Protein AF-A0A1H2G291-F1 (afdb_monomer_lite)

Sequence (238 aa):
MSAPTPIPPTSLSPLVYIGGMAALNLPSPTGTGDWHMEQTFFIPRPSGRRSRSFISGAGYPTDTTSILGDEGIYDCTATLDDLGILSESSTAYAASHARATADLVLDAVLRGLSPCFVTLDDWMPRDSDKQQVFDLLARAMPYLTADQQENVRWWERKNAMSEPTFAELKALKKENQQRHIEEIEAMSPAERDAAMERMKASLLETPIGPRKPYKKVNIENPENADWDQKPDGFEPGH

pLDDT: mean 79.45, std 20.26, range [30.11, 98.19]

Radius of gyration: 23.18 Å; chains: 1; bounding box: 53×55×62 Å

Structure (mmCIF, N/CA/C/O backbone):
data_AF-A0A1H2G291-F1
#
_entry.id   AF-A0A1H2G291-F1
#
loop_
_atom_site.group_PDB
_atom_site.id
_atom_site.type_symbol
_atom_site.label_atom_id
_atom_site.label_alt_id
_atom_site.label_comp_id
_atom_site.label_asym_id
_atom_site.label_entity_id
_atom_site.label_seq_id
_atom_site.pdbx_PDB_ins_code
_atom_site.Cartn_x
_atom_site.Cartn_y
_atom_site.Cartn_z
_atom_site.occupancy
_atom_site.B_iso_or_equiv
_atom_site.auth_seq_id
_atom_site.auth_comp_id
_atom_site.auth_asym_id
_atom_site.auth_atom_id
_atom_site.pdbx_PDB_model_num
ATOM 1 N N . MET A 1 1 ? 25.339 12.177 -16.720 1.00 52.25 1 MET A N 1
ATOM 2 C CA . MET A 1 1 ? 24.042 11.782 -16.133 1.00 52.25 1 MET A CA 1
ATOM 3 C C . MET A 1 1 ? 24.251 10.427 -15.479 1.00 52.25 1 MET A C 1
ATOM 5 O O . MET A 1 1 ? 24.811 9.562 -16.140 1.00 52.25 1 MET A O 1
ATOM 9 N N . SER A 1 2 ? 23.936 10.270 -14.191 1.00 60.25 2 SER A N 1
ATOM 10 C CA . SER A 1 2 ? 24.015 8.958 -13.529 1.00 60.25 2 SER A CA 1
ATOM 11 C C . SER A 1 2 ? 22.921 8.047 -14.077 1.00 60.25 2 SER A C 1
ATOM 13 O O . SER A 1 2 ? 21.811 8.517 -14.314 1.00 60.25 2 SER A O 1
ATOM 15 N N . ALA A 1 3 ? 23.239 6.773 -14.298 1.00 69.50 3 ALA A N 1
ATOM 16 C CA . ALA A 1 3 ? 22.269 5.797 -14.781 1.00 69.50 3 ALA A CA 1
ATOM 17 C C . ALA A 1 3 ? 21.136 5.577 -13.751 1.00 69.50 3 ALA A C 1
ATOM 19 O O . ALA A 1 3 ? 21.393 5.688 -12.544 1.00 69.50 3 ALA A O 1
ATOM 20 N N . PRO A 1 4 ? 19.907 5.251 -14.198 1.00 77.62 4 PRO A N 1
ATOM 21 C CA . PRO A 1 4 ? 18.824 4.836 -13.311 1.00 77.62 4 PRO A CA 1
ATOM 22 C C . PRO A 1 4 ? 19.258 3.661 -12.431 1.00 77.62 4 PRO A C 1
ATOM 24 O O . PRO A 1 4 ? 19.982 2.770 -12.876 1.00 77.62 4 PRO A O 1
ATOM 27 N N . THR A 1 5 ? 18.832 3.653 -11.169 1.00 85.56 5 THR A N 1
ATOM 28 C CA . THR A 1 5 ? 19.143 2.544 -10.256 1.00 85.56 5 THR A CA 1
ATOM 29 C C . THR A 1 5 ? 18.184 1.378 -10.525 1.00 85.56 5 THR A C 1
ATOM 31 O O . THR A 1 5 ? 16.974 1.603 -10.449 1.00 85.56 5 THR A O 1
ATOM 34 N N . PRO A 1 6 ? 18.669 0.145 -10.769 1.00 90.75 6 PRO A N 1
ATOM 35 C CA . PRO A 1 6 ? 17.812 -1.026 -10.977 1.00 90.75 6 PRO A CA 1
ATOM 36 C C . PRO A 1 6 ? 16.930 -1.344 -9.768 1.00 90.75 6 PRO A C 1
ATOM 38 O O . PRO A 1 6 ? 17.343 -1.138 -8.620 1.00 90.75 6 PRO A O 1
ATOM 41 N N . ILE A 1 7 ? 15.699 -1.792 -10.007 1.00 92.44 7 ILE A N 1
ATOM 42 C CA . ILE A 1 7 ? 14.763 -2.231 -8.968 1.00 92.44 7 ILE A CA 1
ATOM 43 C C . ILE A 1 7 ? 15.311 -3.512 -8.313 1.00 92.44 7 ILE A C 1
ATOM 45 O O . ILE A 1 7 ? 15.691 -4.430 -9.039 1.00 92.44 7 ILE A O 1
ATOM 49 N N . PRO A 1 8 ? 15.354 -3.597 -6.967 1.00 92.38 8 PRO A N 1
ATOM 50 C CA . PRO A 1 8 ? 15.795 -4.804 -6.276 1.00 92.38 8 PRO A CA 1
ATOM 51 C C . PRO A 1 8 ? 14.879 -6.000 -6.581 1.00 92.38 8 PRO A C 1
ATOM 53 O O . PRO A 1 8 ? 13.710 -5.790 -6.909 1.00 92.38 8 PRO A O 1
ATOM 56 N N . PRO A 1 9 ? 15.350 -7.245 -6.407 1.00 93.44 9 PRO A N 1
ATOM 57 C CA . PRO A 1 9 ? 14.552 -8.430 -6.689 1.00 93.44 9 PRO A CA 1
ATOM 58 C C . PRO A 1 9 ? 13.236 -8.457 -5.905 1.00 93.44 9 PRO A C 1
ATOM 60 O O . PRO A 1 9 ? 13.181 -8.088 -4.730 1.00 93.44 9 PRO A O 1
ATOM 63 N N . THR A 1 10 ? 12.190 -8.953 -6.558 1.00 95.50 10 THR A N 1
ATOM 64 C CA . THR A 1 10 ? 10.858 -9.178 -5.976 1.00 95.50 10 THR A CA 1
ATOM 65 C C . THR A 1 10 ? 10.448 -10.636 -6.198 1.00 95.50 10 THR A C 1
ATOM 67 O O . THR A 1 10 ? 11.038 -11.334 -7.025 1.00 95.50 10 THR A O 1
ATOM 70 N N . SER A 1 11 ? 9.485 -11.138 -5.427 1.00 93.31 11 SER A N 1
ATOM 71 C CA . SER A 1 11 ? 9.037 -12.533 -5.468 1.00 93.31 11 SER A CA 1
ATOM 72 C C . SER A 1 11 ? 7.642 -12.686 -4.852 1.00 93.31 11 SER A C 1
ATOM 74 O O . SER A 1 11 ? 7.251 -11.899 -3.993 1.00 93.31 11 SER A O 1
ATOM 76 N N . LEU A 1 12 ? 6.903 -13.736 -5.231 1.00 93.06 12 LEU A N 1
ATOM 77 C CA . LEU A 1 12 ? 5.726 -14.191 -4.472 1.00 93.06 12 LEU A CA 1
ATOM 78 C C . LEU A 1 12 ? 6.093 -15.149 -3.327 1.00 93.06 12 LEU A C 1
ATOM 80 O O . LEU A 1 12 ? 5.263 -15.467 -2.479 1.00 93.06 12 LEU A O 1
ATOM 84 N N . SER A 1 13 ? 7.340 -15.620 -3.283 1.00 89.25 13 SER A N 1
ATOM 85 C CA . SER A 1 13 ? 7.851 -16.465 -2.207 1.00 89.25 13 SER A CA 1
ATOM 86 C C . SER A 1 13 ? 9.309 -16.103 -1.883 1.00 89.25 13 SER A C 1
ATOM 88 O O . SER A 1 13 ? 10.207 -16.431 -2.666 1.00 89.25 13 SER A O 1
ATOM 90 N N . PRO A 1 14 ? 9.570 -15.401 -0.763 1.00 86.81 14 PRO A N 1
ATOM 91 C CA . PRO A 1 14 ? 8.585 -14.726 0.094 1.00 86.81 14 PRO A CA 1
ATOM 92 C C . PRO A 1 14 ? 7.912 -13.543 -0.636 1.00 86.81 14 PRO A C 1
ATOM 94 O O . PRO A 1 14 ? 8.451 -13.070 -1.631 1.00 86.81 14 PRO A O 1
ATOM 97 N N . LEU A 1 15 ? 6.748 -13.080 -0.155 1.00 94.94 15 LEU A N 1
ATOM 98 C CA . LEU A 1 15 ? 5.977 -11.969 -0.742 1.00 94.94 15 LEU A CA 1
ATOM 99 C C . LEU A 1 15 ? 6.744 -10.642 -0.650 1.00 94.94 15 LEU A C 1
ATOM 101 O O . LEU A 1 15 ? 6.590 -9.910 0.320 1.00 94.94 15 LEU A O 1
ATOM 105 N N . VAL A 1 16 ? 7.561 -10.333 -1.650 1.00 97.69 16 VAL A N 1
ATOM 106 C CA . VAL A 1 16 ? 8.387 -9.124 -1.748 1.00 97.69 16 VAL A CA 1
ATOM 107 C C . VAL A 1 16 ? 8.044 -8.435 -3.056 1.00 97.69 16 VAL A C 1
ATOM 109 O O . VAL A 1 16 ? 8.140 -9.054 -4.108 1.00 97.69 16 VAL A O 1
ATOM 112 N N . TYR A 1 17 ? 7.649 -7.168 -3.017 1.00 98.19 17 TYR A N 1
ATOM 113 C CA . TYR A 1 17 ? 7.088 -6.481 -4.182 1.00 98.19 17 TYR A CA 1
ATOM 114 C C . TYR A 1 17 ? 7.382 -4.978 -4.158 1.00 98.19 17 TYR A C 1
ATOM 116 O O . TYR A 1 17 ? 7.683 -4.394 -3.115 1.00 98.19 17 TYR A O 1
ATOM 124 N N . ILE A 1 18 ? 7.292 -4.330 -5.321 1.00 97.75 18 ILE A N 1
ATOM 125 C CA . ILE A 1 18 ? 7.339 -2.870 -5.443 1.00 97.75 18 ILE A CA 1
ATOM 126 C C . ILE A 1 18 ? 6.107 -2.291 -4.744 1.00 97.75 18 ILE A C 1
ATOM 128 O O . ILE A 1 18 ? 4.981 -2.677 -5.055 1.00 97.75 18 ILE A O 1
ATOM 132 N N . GLY A 1 19 ? 6.310 -1.360 -3.814 1.00 97.00 19 GLY A N 1
ATOM 133 C CA . GLY A 1 19 ? 5.244 -0.814 -2.974 1.00 97.00 19 GLY A CA 1
ATOM 134 C C . GLY A 1 19 ? 5.244 0.709 -2.867 1.00 97.00 19 GLY A C 1
ATOM 135 O O . GLY A 1 19 ? 5.995 1.424 -3.543 1.00 97.00 19 GLY A O 1
ATOM 136 N N . GLY A 1 20 ? 4.364 1.211 -1.997 1.00 94.88 20 GLY A N 1
ATOM 137 C CA . GLY A 1 20 ? 4.222 2.631 -1.684 1.00 94.88 20 GLY A CA 1
ATOM 138 C C . GLY A 1 20 ? 4.130 3.528 -2.921 1.00 94.88 20 GLY A C 1
ATOM 139 O O . GLY A 1 20 ? 3.498 3.193 -3.919 1.00 94.88 20 GLY A O 1
ATOM 140 N N . MET A 1 21 ? 4.819 4.670 -2.873 1.00 92.06 21 MET A N 1
ATOM 141 C CA . MET A 1 21 ? 4.827 5.642 -3.973 1.00 92.06 21 MET A CA 1
ATOM 142 C C . MET A 1 21 ? 5.409 5.087 -5.278 1.00 92.06 21 MET A C 1
ATOM 144 O O . MET A 1 21 ? 5.118 5.628 -6.336 1.00 92.06 21 MET A O 1
ATOM 148 N N . ALA A 1 22 ? 6.252 4.050 -5.228 1.00 94.06 22 ALA A N 1
ATOM 149 C CA . ALA A 1 22 ? 6.788 3.454 -6.449 1.00 94.06 22 ALA A CA 1
ATOM 150 C C . ALA A 1 22 ? 5.685 2.713 -7.209 1.00 94.06 22 ALA A C 1
ATOM 152 O O . ALA A 1 22 ? 5.487 2.964 -8.391 1.00 94.06 22 ALA A O 1
ATOM 153 N N . ALA A 1 23 ? 4.906 1.893 -6.503 1.00 94.88 23 ALA A N 1
ATOM 154 C CA . ALA A 1 23 ? 3.749 1.209 -7.069 1.00 94.88 23 ALA A CA 1
ATOM 155 C C . ALA A 1 23 ? 2.674 2.187 -7.572 1.00 94.88 23 ALA A C 1
ATOM 157 O O . ALA A 1 23 ? 2.150 2.011 -8.666 1.00 94.88 23 ALA A O 1
ATOM 158 N N . LEU A 1 24 ? 2.402 3.257 -6.817 1.00 92.56 24 LEU A N 1
ATOM 159 C CA . LEU A 1 24 ? 1.446 4.302 -7.213 1.00 92.56 24 LEU A CA 1
ATOM 160 C C . LEU A 1 24 ? 1.859 5.068 -8.484 1.00 92.56 24 LEU A C 1
ATOM 162 O O . LEU A 1 24 ? 1.011 5.626 -9.173 1.00 92.56 24 LEU A O 1
ATOM 166 N N . ASN A 1 25 ? 3.152 5.084 -8.814 1.00 92.06 25 ASN A N 1
ATOM 167 C CA . ASN A 1 25 ? 3.676 5.708 -10.030 1.00 92.06 25 ASN A CA 1
ATOM 168 C C . ASN A 1 25 ? 3.921 4.712 -11.173 1.00 92.06 25 ASN A C 1
ATOM 170 O O . ASN A 1 25 ? 4.407 5.121 -12.226 1.00 92.06 25 ASN A O 1
ATOM 174 N N . LEU A 1 26 ? 3.592 3.428 -10.994 1.00 91.19 26 LEU A N 1
ATOM 175 C CA . LEU A 1 26 ? 3.461 2.504 -12.117 1.00 91.19 26 LEU A CA 1
ATOM 176 C C . LEU A 1 26 ? 2.089 2.700 -12.775 1.00 91.19 26 LEU A C 1
ATOM 178 O O . LEU A 1 26 ? 1.099 2.847 -12.048 1.00 91.19 26 LEU A O 1
ATOM 182 N N . PRO A 1 27 ? 2.004 2.661 -14.116 1.00 87.31 27 PRO A N 1
ATOM 183 C CA . PRO A 1 27 ? 0.727 2.685 -14.814 1.00 87.31 27 PRO A CA 1
ATOM 184 C C . PRO A 1 27 ? -0.170 1.542 -14.339 1.00 87.31 27 PRO A C 1
ATOM 186 O O . PRO A 1 27 ? 0.227 0.375 -14.356 1.00 87.31 27 PRO A O 1
ATOM 189 N N . SER A 1 28 ? -1.387 1.876 -13.916 1.00 81.75 28 SER A N 1
ATOM 190 C CA . SER A 1 28 ? -2.397 0.883 -13.549 1.00 81.75 28 SER A CA 1
ATOM 191 C C . SER A 1 28 ? -3.286 0.543 -14.749 1.00 81.75 28 SER A C 1
ATOM 193 O O . SER A 1 28 ? -3.680 1.454 -15.484 1.00 81.75 28 SER A O 1
ATOM 195 N N . PRO A 1 29 ? -3.727 -0.721 -14.912 1.00 71.56 29 PRO A N 1
ATOM 196 C CA . PRO A 1 29 ? -4.753 -1.087 -15.892 1.00 71.56 29 PRO A CA 1
ATOM 197 C C . PRO A 1 29 ? -6.064 -0.298 -15.749 1.00 71.56 29 PRO A C 1
ATOM 199 O O . PRO A 1 29 ? -6.810 -0.156 -16.716 1.00 71.56 29 PRO A O 1
ATOM 202 N N . THR A 1 30 ? -6.360 0.227 -14.555 1.00 70.00 30 THR A N 1
ATOM 203 C CA . THR A 1 30 ? -7.552 1.052 -14.298 1.00 70.00 30 THR A CA 1
ATOM 204 C C . THR A 1 30 ? -7.371 2.524 -14.690 1.00 70.00 30 THR A C 1
ATOM 206 O O . THR A 1 30 ? -8.346 3.280 -14.671 1.00 70.00 30 THR A O 1
ATOM 209 N N . GLY A 1 31 ? -6.168 2.931 -15.116 1.00 72.94 31 GLY A N 1
ATOM 210 C CA . GLY A 1 31 ? -5.852 4.302 -15.528 1.00 72.94 31 GLY A CA 1
ATOM 211 C C . GLY A 1 31 ? -5.661 5.274 -14.361 1.00 72.94 31 GLY A C 1
ATOM 212 O O . GLY A 1 31 ? -5.965 6.455 -14.496 1.00 72.94 31 GLY A O 1
ATOM 213 N N . THR A 1 32 ? -5.229 4.768 -13.207 1.00 74.06 32 THR A N 1
ATOM 214 C CA . THR A 1 32 ? -4.823 5.550 -12.031 1.00 74.06 32 THR A CA 1
ATOM 215 C C . THR A 1 32 ? -3.298 5.717 -11.994 1.00 74.06 32 THR A C 1
ATOM 217 O O . THR A 1 32 ? -2.586 4.983 -12.685 1.00 74.06 32 THR A O 1
ATOM 220 N N . GLY A 1 33 ? -2.800 6.645 -11.166 1.00 74.25 33 GLY A N 1
ATOM 221 C CA . GLY A 1 33 ? -1.366 6.870 -10.906 1.00 74.25 33 GLY A CA 1
ATOM 222 C C . GLY A 1 33 ? -0.570 7.533 -12.035 1.00 74.25 33 GLY A C 1
ATOM 223 O O . GLY A 1 33 ? -1.118 8.376 -12.720 1.00 74.25 33 GLY A O 1
ATOM 224 N N . ASP A 1 34 ? 0.723 7.189 -12.136 1.00 69.56 34 ASP A N 1
ATOM 225 C CA . ASP A 1 34 ? 1.752 7.628 -13.119 1.00 69.56 34 ASP A CA 1
ATOM 226 C C . ASP A 1 34 ? 2.270 9.086 -13.091 1.00 69.56 34 ASP A C 1
ATOM 228 O O . ASP A 1 34 ? 3.324 9.372 -13.669 1.00 69.56 34 ASP A O 1
ATOM 232 N N . TRP A 1 35 ? 1.633 9.971 -12.323 1.00 76.12 35 TRP A N 1
ATOM 233 C CA . TRP A 1 35 ? 1.953 11.407 -12.215 1.00 76.12 35 TRP A CA 1
ATOM 234 C C . TRP A 1 35 ? 3.438 11.749 -12.018 1.00 76.12 35 TRP A C 1
ATOM 236 O O . TRP A 1 35 ? 3.914 12.788 -12.483 1.00 76.12 35 TRP A O 1
ATOM 246 N N . HIS A 1 36 ? 4.176 10.902 -11.294 1.00 82.38 36 HIS A N 1
ATOM 247 C CA . HIS A 1 36 ? 5.599 11.085 -11.010 1.00 82.38 36 HIS A CA 1
ATOM 248 C C . HIS A 1 36 ? 6.462 9.903 -11.464 1.00 82.38 36 HIS A C 1
ATOM 250 O O . HIS A 1 36 ? 7.496 9.619 -10.850 1.00 82.38 36 HIS A O 1
ATOM 256 N N . MET A 1 37 ? 6.049 9.185 -12.511 1.00 87.31 37 MET A N 1
ATOM 257 C CA . MET A 1 37 ? 6.755 8.008 -13.030 1.00 87.31 37 MET A CA 1
ATOM 258 C C . MET A 1 37 ? 8.217 8.331 -13.384 1.00 87.31 37 MET A C 1
ATOM 260 O O . MET A 1 37 ? 9.134 7.698 -12.851 1.00 87.31 37 MET A O 1
ATOM 264 N N . GLU A 1 38 ? 8.455 9.386 -14.171 1.00 83.88 38 GLU A N 1
ATOM 265 C CA . GLU A 1 38 ? 9.813 9.792 -14.557 1.00 83.88 38 GLU A CA 1
ATOM 266 C C . GLU A 1 38 ? 10.691 10.120 -13.344 1.00 83.88 38 GLU A C 1
ATOM 268 O O . GLU A 1 38 ? 11.801 9.596 -13.198 1.00 83.88 38 GLU A O 1
ATOM 273 N N . GLN A 1 39 ? 10.171 10.939 -12.425 1.00 85.12 39 GLN A N 1
ATOM 274 C CA . GLN A 1 39 ? 10.872 11.319 -11.199 1.00 85.12 39 GLN A CA 1
ATOM 275 C C . GLN A 1 39 ? 11.142 10.118 -10.284 1.00 85.12 39 GLN A C 1
ATOM 277 O O . GLN A 1 39 ? 12.109 10.123 -9.523 1.00 85.12 39 GLN A O 1
ATOM 282 N N . THR A 1 40 ? 10.283 9.102 -10.325 1.00 86.81 40 THR A N 1
ATOM 283 C CA . THR A 1 40 ? 10.369 7.936 -9.445 1.00 86.81 40 THR A CA 1
ATOM 284 C C . THR A 1 40 ? 11.402 6.925 -9.926 1.00 86.81 40 THR A C 1
ATOM 286 O O . THR A 1 40 ? 12.153 6.403 -9.095 1.00 86.81 40 THR A O 1
ATOM 289 N N . PHE A 1 41 ? 11.451 6.653 -11.233 1.00 89.44 41 PHE A N 1
ATOM 290 C CA . PHE A 1 41 ? 12.245 5.552 -11.787 1.00 89.44 41 PHE A CA 1
ATOM 291 C C . PHE A 1 41 ? 13.494 6.000 -12.549 1.00 89.44 41 PHE A C 1
ATOM 293 O O . PHE A 1 41 ? 14.496 5.284 -12.528 1.00 89.44 41 PHE A O 1
ATOM 300 N N . PHE A 1 42 ? 13.483 7.184 -13.165 1.00 88.31 42 PHE A N 1
ATOM 301 C CA . PHE A 1 42 ? 14.564 7.626 -14.054 1.00 88.31 42 PHE A CA 1
ATOM 302 C C . PHE A 1 42 ? 15.421 8.748 -13.473 1.00 88.31 42 PHE A C 1
ATOM 304 O O . PHE A 1 42 ? 16.584 8.882 -13.855 1.00 88.31 42 PHE A O 1
ATOM 311 N N . ILE A 1 43 ? 14.892 9.525 -12.524 1.00 84.12 43 ILE A N 1
ATOM 312 C CA . ILE A 1 43 ? 15.644 10.597 -11.867 1.00 84.12 43 ILE A CA 1
ATOM 313 C C . ILE A 1 43 ? 16.272 10.083 -10.560 1.00 84.12 43 ILE A C 1
ATOM 315 O O . ILE A 1 43 ? 15.557 9.728 -9.620 1.00 84.12 43 ILE A O 1
ATOM 319 N N . PRO A 1 44 ? 17.615 10.072 -10.439 1.00 79.62 44 PRO A N 1
ATOM 320 C CA . PRO A 1 44 ? 18.277 9.707 -9.194 1.00 79.62 44 PRO A CA 1
ATOM 321 C C . PRO A 1 44 ? 17.906 10.668 -8.062 1.00 79.62 44 PRO A C 1
ATOM 323 O O . PRO A 1 44 ? 17.982 11.889 -8.206 1.00 79.62 44 PRO A O 1
ATOM 326 N N . ARG A 1 45 ? 17.560 10.122 -6.892 1.00 77.06 45 ARG A N 1
ATOM 327 C CA . ARG A 1 45 ? 17.310 10.944 -5.701 1.00 77.06 45 ARG A CA 1
ATOM 328 C C . ARG A 1 45 ? 18.623 11.546 -5.183 1.00 77.06 45 ARG A C 1
ATOM 330 O O . ARG A 1 45 ? 19.611 10.814 -5.115 1.00 77.06 45 ARG A O 1
ATOM 337 N N . PRO A 1 46 ? 18.642 12.809 -4.709 1.00 75.69 46 PRO A N 1
ATOM 338 C CA . PRO A 1 46 ? 19.856 13.445 -4.184 1.00 75.69 46 PRO A CA 1
ATOM 339 C C . PRO A 1 46 ? 20.526 12.671 -3.041 1.00 75.69 46 PRO A C 1
ATOM 341 O O . PRO A 1 46 ? 21.745 12.665 -2.917 1.00 75.69 46 PRO A O 1
ATOM 344 N N . SER A 1 47 ? 19.732 11.982 -2.216 1.00 77.81 47 SER A N 1
ATOM 345 C CA . SER A 1 47 ? 20.225 11.151 -1.112 1.00 77.81 47 SER A CA 1
ATOM 346 C C . SER A 1 47 ? 20.784 9.794 -1.554 1.00 77.81 47 SER A C 1
ATOM 348 O O . SER A 1 47 ? 21.314 9.061 -0.720 1.00 77.81 47 SER A O 1
ATOM 350 N N . GLY A 1 48 ? 20.583 9.402 -2.818 1.00 77.88 48 GLY A N 1
ATOM 351 C CA . GLY A 1 48 ? 20.838 8.051 -3.325 1.00 77.88 48 GLY A CA 1
ATOM 352 C C . GLY A 1 48 ? 19.949 6.964 -2.706 1.00 77.88 48 GLY A C 1
ATOM 353 O O . GLY A 1 48 ? 20.097 5.792 -3.037 1.00 77.88 48 GLY A O 1
ATOM 354 N N . ARG A 1 49 ? 19.026 7.321 -1.801 1.00 80.44 49 ARG A N 1
ATOM 355 C CA . ARG A 1 49 ? 18.187 6.371 -1.062 1.00 80.44 49 ARG A CA 1
ATOM 356 C C . ARG A 1 49 ? 16.754 6.389 -1.569 1.00 80.44 49 ARG A C 1
ATOM 358 O O . ARG A 1 49 ? 16.133 7.445 -1.704 1.00 80.44 49 ARG A O 1
ATOM 365 N N . ARG A 1 50 ? 16.214 5.193 -1.790 1.00 87.88 50 ARG A N 1
ATOM 366 C CA . ARG A 1 50 ? 14.797 4.967 -2.086 1.00 87.88 50 ARG A CA 1
ATOM 367 C C . ARG A 1 50 ? 13.919 5.236 -0.863 1.00 87.88 50 ARG A C 1
ATOM 369 O O . ARG A 1 50 ? 14.401 5.289 0.267 1.00 87.88 50 ARG A O 1
ATOM 376 N N . SER A 1 51 ? 12.619 5.402 -1.111 1.00 89.00 51 SER A N 1
ATOM 377 C CA . SER A 1 51 ? 11.608 5.393 -0.048 1.00 89.00 51 SER A CA 1
ATOM 378 C C . SER A 1 51 ? 11.704 4.104 0.773 1.00 89.00 51 SER A C 1
ATOM 380 O O . SER A 1 51 ? 11.986 3.044 0.216 1.00 89.00 51 SER A O 1
ATOM 382 N N . ARG A 1 52 ? 11.385 4.184 2.071 1.00 92.12 52 ARG A N 1
ATOM 383 C CA . ARG A 1 52 ? 11.231 3.019 2.958 1.00 92.12 52 ARG A CA 1
ATOM 384 C C . ARG A 1 52 ? 10.267 1.973 2.383 1.00 92.12 52 ARG A C 1
ATOM 386 O O . ARG A 1 52 ? 10.516 0.790 2.547 1.00 92.12 52 ARG A O 1
ATOM 393 N N . SER A 1 53 ? 9.209 2.430 1.718 1.00 94.88 53 SER A N 1
ATOM 394 C CA . SER A 1 53 ? 8.153 1.599 1.134 1.00 94.88 53 SER A CA 1
ATOM 395 C C . SER A 1 53 ? 8.383 1.246 -0.338 1.00 94.88 53 SER A C 1
ATOM 397 O O . SER A 1 53 ? 7.511 0.642 -0.950 1.00 94.88 53 SER A O 1
ATOM 399 N N . PHE A 1 54 ? 9.530 1.620 -0.932 1.00 95.56 54 PHE A N 1
ATOM 400 C CA . PHE A 1 54 ? 9.804 1.339 -2.350 1.00 95.56 54 PHE A CA 1
ATOM 401 C C . PHE A 1 54 ? 9.750 -0.164 -2.641 1.00 95.56 54 PHE A C 1
ATOM 403 O O . PHE A 1 54 ? 9.164 -0.567 -3.639 1.00 95.56 54 PHE A O 1
ATOM 410 N N . ILE A 1 55 ? 10.325 -0.970 -1.745 1.00 97.00 55 ILE A N 1
ATOM 411 C CA . ILE A 1 55 ? 10.082 -2.410 -1.664 1.00 97.00 55 ILE A CA 1
ATOM 412 C C . ILE A 1 55 ? 9.321 -2.671 -0.371 1.00 97.00 55 ILE A C 1
ATOM 414 O O . ILE A 1 55 ? 9.700 -2.165 0.687 1.00 97.00 55 ILE A O 1
ATOM 418 N N . SER A 1 56 ? 8.231 -3.414 -0.494 1.00 98.06 56 SER A N 1
ATOM 419 C CA . SER A 1 56 ? 7.328 -3.785 0.588 1.00 98.06 56 SER A CA 1
ATOM 420 C C . SER A 1 56 ? 7.177 -5.303 0.649 1.00 98.06 56 SER A C 1
ATOM 422 O O . SER A 1 56 ? 7.568 -6.026 -0.272 1.00 98.06 56 SER A O 1
ATOM 424 N N . GLY A 1 57 ? 6.611 -5.770 1.754 1.00 97.06 57 GLY A N 1
ATOM 425 C CA . GLY A 1 57 ? 6.323 -7.171 1.999 1.00 97.06 57 GLY A CA 1
ATOM 426 C C . GLY A 1 57 ? 7.308 -7.852 2.944 1.00 97.06 57 GLY A C 1
ATOM 427 O O . GLY A 1 57 ? 8.009 -7.198 3.715 1.00 97.06 57 GLY A O 1
ATOM 428 N N . ALA A 1 58 ? 7.326 -9.179 2.905 1.00 96.19 58 ALA A N 1
ATOM 429 C CA . ALA A 1 58 ? 7.941 -10.044 3.899 1.00 96.19 58 ALA A CA 1
ATOM 430 C C . ALA A 1 58 ? 9.407 -9.679 4.183 1.00 96.19 58 ALA A C 1
ATOM 432 O O . ALA A 1 58 ? 10.279 -9.797 3.319 1.00 96.19 58 ALA A O 1
ATOM 433 N N . GLY A 1 59 ? 9.683 -9.261 5.421 1.00 93.50 59 GLY A N 1
ATOM 434 C CA . GLY A 1 59 ? 11.034 -8.905 5.870 1.00 93.50 59 GLY A CA 1
ATOM 435 C C . GLY A 1 59 ? 11.504 -7.504 5.461 1.00 93.50 59 GLY A C 1
ATOM 436 O O . GLY A 1 59 ? 12.649 -7.142 5.743 1.00 93.50 59 GLY A O 1
AT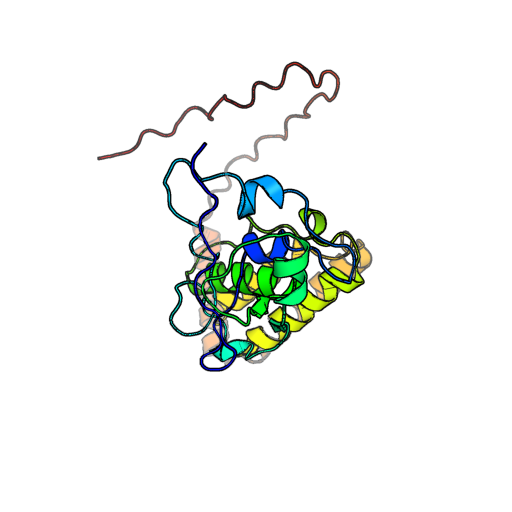OM 437 N N . TYR A 1 60 ? 10.635 -6.700 4.845 1.00 95.56 60 TYR A N 1
ATOM 438 C CA . TYR A 1 60 ? 10.888 -5.295 4.539 1.00 95.56 60 TYR A CA 1
ATOM 439 C C . TYR A 1 60 ? 10.239 -4.365 5.569 1.00 95.56 60 TYR A C 1
ATOM 441 O O . TYR A 1 60 ? 9.374 -4.771 6.341 1.00 95.56 60 TYR A O 1
ATOM 449 N N . PRO A 1 61 ? 10.658 -3.088 5.635 1.00 94.75 61 PRO A N 1
ATOM 450 C CA . PRO A 1 61 ? 10.179 -2.195 6.682 1.00 94.75 61 PRO A CA 1
ATOM 451 C C . PRO A 1 61 ? 8.685 -1.848 6.593 1.00 94.75 61 PRO A C 1
ATOM 453 O O . PRO A 1 61 ? 8.129 -1.416 7.601 1.00 94.75 61 PRO A O 1
ATOM 456 N N . THR A 1 62 ? 8.080 -1.982 5.412 1.00 96.75 62 THR A N 1
ATOM 457 C CA . THR A 1 62 ? 6.637 -1.867 5.175 1.00 96.75 62 THR A CA 1
ATOM 458 C C . THR A 1 62 ? 6.134 -3.257 4.812 1.00 96.75 62 THR A C 1
ATOM 460 O O . THR A 1 62 ? 6.238 -3.677 3.662 1.00 96.75 62 THR A O 1
ATOM 463 N N . ASP A 1 63 ? 5.669 -3.993 5.819 1.00 97.06 63 ASP A N 1
ATOM 464 C CA . ASP A 1 63 ? 5.251 -5.390 5.700 1.00 97.06 63 ASP A CA 1
ATOM 465 C C . ASP A 1 63 ? 3.852 -5.579 6.292 1.00 97.06 63 ASP A C 1
ATOM 467 O O . ASP A 1 63 ? 3.646 -5.507 7.503 1.00 97.06 63 ASP A O 1
ATOM 471 N N . THR A 1 64 ? 2.886 -5.813 5.410 1.00 97.56 64 THR A N 1
ATOM 472 C CA . THR A 1 64 ? 1.481 -6.106 5.732 1.00 97.56 64 THR A CA 1
ATOM 473 C C . THR A 1 64 ? 1.098 -7.533 5.348 1.00 97.56 64 THR A C 1
ATOM 475 O O . THR A 1 64 ? -0.076 -7.901 5.405 1.00 97.56 64 THR A O 1
ATOM 478 N N . THR A 1 65 ? 2.066 -8.357 4.938 1.00 96.38 65 THR A N 1
ATOM 479 C CA . THR A 1 65 ? 1.802 -9.667 4.322 1.00 96.38 65 THR A CA 1
ATOM 480 C C . THR A 1 65 ? 1.165 -10.660 5.286 1.00 96.38 65 THR A C 1
ATOM 482 O O . THR A 1 65 ? 0.382 -11.503 4.861 1.00 96.38 65 THR A O 1
ATOM 485 N N . SER A 1 66 ? 1.411 -10.520 6.591 1.00 96.00 66 SER A N 1
ATOM 486 C CA . SER A 1 66 ? 0.744 -11.308 7.636 1.00 96.00 66 SER A CA 1
ATOM 487 C C . SER A 1 66 ? -0.751 -11.002 7.788 1.00 96.00 66 SER A C 1
ATOM 489 O O . SER A 1 66 ? -1.471 -11.809 8.371 1.00 96.00 66 SER A O 1
ATOM 491 N N . ILE A 1 67 ? -1.210 -9.856 7.273 1.00 97.00 67 ILE A N 1
ATOM 492 C CA . ILE A 1 67 ? -2.596 -9.381 7.361 1.00 97.00 67 ILE A CA 1
ATOM 493 C C . ILE A 1 67 ? -3.309 -9.549 6.015 1.00 97.00 67 ILE A C 1
ATOM 495 O O . ILE A 1 67 ? -4.406 -10.095 5.960 1.00 97.00 67 ILE A O 1
ATOM 499 N N . LEU A 1 68 ? -2.690 -9.076 4.929 1.00 97.44 68 LEU A N 1
ATOM 500 C CA . LEU A 1 68 ? -3.315 -8.989 3.603 1.00 97.44 68 LEU A CA 1
ATOM 501 C C . LEU A 1 68 ? -2.878 -10.097 2.638 1.00 97.44 68 LEU A C 1
ATOM 503 O O . LEU A 1 68 ? -3.393 -10.176 1.525 1.00 97.44 68 LEU A O 1
ATOM 507 N N . GLY A 1 69 ? -1.911 -10.935 3.024 1.00 97.19 69 GLY A N 1
ATOM 508 C CA . GLY A 1 69 ? -1.359 -11.954 2.135 1.00 97.19 69 GLY A CA 1
ATOM 509 C C . GLY A 1 69 ? -0.852 -11.350 0.825 1.00 97.19 69 GLY A C 1
ATOM 510 O O . GLY A 1 69 ? -0.222 -10.282 0.809 1.00 97.19 69 GLY A O 1
ATOM 511 N N . ASP A 1 70 ? -1.150 -12.031 -0.278 1.00 97.12 70 ASP A N 1
ATOM 512 C CA . ASP A 1 70 ? -0.793 -11.636 -1.639 1.00 97.12 70 ASP A CA 1
ATOM 513 C C . ASP A 1 70 ? -1.865 -10.791 -2.347 1.00 97.12 70 ASP A C 1
ATOM 515 O O . ASP A 1 70 ? -1.698 -10.419 -3.509 1.00 97.12 70 ASP A O 1
ATOM 519 N N . GLU A 1 71 ? -2.948 -10.431 -1.654 1.00 97.00 71 GLU A N 1
ATOM 520 C CA . GLU A 1 71 ? -4.069 -9.738 -2.277 1.00 97.00 71 GLU A CA 1
ATOM 521 C C . GLU A 1 71 ? -3.658 -8.376 -2.857 1.00 97.00 71 GLU A C 1
ATOM 523 O O . GLU A 1 71 ? -3.084 -7.521 -2.177 1.00 97.00 71 GLU A O 1
ATOM 528 N N . GLY A 1 72 ? -3.964 -8.160 -4.136 1.00 95.25 72 GLY A N 1
ATOM 529 C CA . GLY A 1 72 ? -3.596 -6.938 -4.846 1.00 95.25 72 GLY A CA 1
ATOM 530 C C . GLY A 1 72 ? -2.119 -6.856 -5.234 1.00 95.25 72 GLY A C 1
ATOM 531 O O . GLY A 1 72 ? -1.687 -5.790 -5.653 1.00 95.25 72 GLY A O 1
ATOM 532 N N . ILE A 1 73 ? -1.341 -7.935 -5.128 1.00 97.38 73 ILE A N 1
ATOM 533 C CA . ILE A 1 73 ? -0.010 -8.034 -5.740 1.00 97.38 73 ILE A CA 1
ATOM 534 C C . ILE A 1 73 ? -0.162 -8.632 -7.143 1.00 97.38 73 ILE A C 1
ATOM 536 O O . ILE A 1 73 ? -0.917 -9.581 -7.340 1.00 97.38 73 ILE A O 1
ATOM 540 N N . TYR A 1 74 ? 0.549 -8.084 -8.126 1.00 95.38 74 TYR A N 1
ATOM 541 C CA . TYR A 1 74 ? 0.506 -8.553 -9.510 1.00 95.38 74 TYR A CA 1
ATOM 542 C C . TYR A 1 74 ? 1.901 -8.608 -10.138 1.00 95.38 74 TYR A C 1
ATOM 544 O O . TYR A 1 74 ? 2.824 -7.921 -9.696 1.00 95.38 74 TYR A O 1
ATOM 552 N N . ASP A 1 75 ? 2.052 -9.442 -11.168 1.00 95.94 75 ASP A N 1
ATOM 553 C CA . ASP A 1 75 ? 3.250 -9.480 -12.010 1.00 95.94 75 ASP A CA 1
ATOM 554 C C . ASP A 1 75 ? 3.290 -8.224 -12.893 1.00 95.94 75 ASP A C 1
ATOM 556 O O . ASP A 1 75 ? 2.406 -8.001 -13.721 1.00 95.94 75 ASP A O 1
ATOM 560 N N . CYS A 1 76 ? 4.313 -7.398 -12.693 1.00 95.00 76 CYS A N 1
ATOM 561 C CA . CYS A 1 76 ? 4.527 -6.138 -13.400 1.00 95.00 76 CYS A CA 1
ATOM 562 C C . CYS A 1 76 ? 5.703 -6.202 -14.385 1.00 95.00 76 CYS A C 1
ATOM 564 O O . CYS A 1 76 ? 6.120 -5.164 -14.893 1.00 95.00 76 CYS A O 1
ATOM 566 N N . THR A 1 77 ? 6.240 -7.396 -14.663 1.00 96.06 77 THR A N 1
ATOM 567 C CA . THR A 1 77 ? 7.442 -7.594 -15.492 1.00 96.06 77 THR A CA 1
ATOM 568 C C . THR A 1 77 ? 7.298 -6.926 -16.856 1.00 96.06 77 THR A C 1
ATOM 570 O O . THR A 1 77 ? 8.113 -6.081 -17.209 1.00 96.06 77 THR A O 1
ATOM 573 N N . ALA A 1 78 ? 6.206 -7.219 -17.569 1.00 94.75 78 ALA A N 1
ATOM 574 C CA . ALA A 1 78 ? 5.938 -6.622 -18.877 1.00 94.75 78 ALA A CA 1
ATOM 575 C C . ALA A 1 78 ? 5.840 -5.089 -18.804 1.00 94.75 78 ALA A C 1
ATOM 577 O O . ALA A 1 78 ? 6.396 -4.398 -19.646 1.00 94.75 78 ALA A O 1
ATOM 578 N N . THR A 1 79 ? 5.206 -4.549 -17.757 1.00 92.81 79 THR A N 1
ATOM 579 C CA . THR A 1 79 ? 5.115 -3.098 -17.545 1.00 92.81 79 THR A CA 1
ATOM 580 C C . THR A 1 79 ? 6.493 -2.465 -17.354 1.00 92.81 79 THR A C 1
ATOM 582 O O . THR A 1 79 ? 6.751 -1.394 -17.896 1.00 92.81 79 THR A O 1
ATOM 585 N N . LEU A 1 80 ? 7.389 -3.096 -16.587 1.00 94.25 80 LEU A N 1
ATOM 586 C CA . LEU A 1 80 ? 8.748 -2.583 -16.401 1.00 94.25 80 LEU A CA 1
ATOM 587 C C . LEU A 1 80 ? 9.556 -2.644 -17.700 1.00 94.25 80 LEU A C 1
ATOM 589 O O . LEU A 1 80 ? 10.234 -1.670 -18.027 1.00 94.25 80 LEU A O 1
ATOM 593 N N . ASP A 1 81 ? 9.444 -3.747 -18.442 1.00 95.00 81 ASP A N 1
ATOM 594 C CA . ASP A 1 81 ? 10.126 -3.944 -19.722 1.00 95.00 81 ASP A CA 1
ATOM 595 C C . ASP A 1 81 ? 9.671 -2.911 -20.762 1.00 95.00 81 ASP A C 1
ATOM 597 O O . ASP A 1 81 ? 10.507 -2.242 -21.374 1.00 95.00 81 ASP A O 1
ATOM 601 N N . ASP A 1 82 ? 8.356 -2.714 -20.903 1.00 93.75 82 ASP A N 1
ATOM 602 C CA . ASP A 1 82 ? 7.758 -1.750 -21.834 1.00 93.75 82 ASP A CA 1
ATOM 603 C C . ASP A 1 82 ? 8.174 -0.305 -21.518 1.00 93.75 82 ASP A C 1
ATOM 605 O O . ASP A 1 82 ? 8.363 0.512 -22.422 1.00 93.75 82 ASP A O 1
ATOM 609 N N . LEU A 1 83 ? 8.351 0.017 -20.232 1.00 91.00 83 LEU A N 1
ATOM 610 C CA . LEU A 1 83 ? 8.806 1.332 -19.777 1.00 91.00 83 LEU A CA 1
ATOM 611 C C . LEU A 1 83 ? 10.335 1.482 -19.794 1.00 91.00 83 LEU A C 1
ATOM 613 O O . LEU A 1 83 ? 10.834 2.585 -19.584 1.00 91.00 83 LEU A O 1
ATOM 617 N N . GLY A 1 84 ? 11.098 0.409 -20.022 1.00 93.94 84 GLY A N 1
ATOM 618 C CA . GLY A 1 84 ? 12.562 0.423 -19.939 1.00 93.94 84 GLY A CA 1
ATOM 619 C C . GLY A 1 84 ? 13.099 0.611 -18.513 1.00 93.94 84 GLY A C 1
ATOM 620 O O . GLY A 1 84 ? 14.210 1.118 -18.325 1.00 93.94 84 GLY A O 1
ATOM 621 N N . ILE A 1 85 ? 12.320 0.232 -17.498 1.00 93.31 85 ILE A N 1
ATOM 622 C CA . ILE A 1 85 ? 12.722 0.285 -16.092 1.00 93.31 85 ILE A CA 1
ATOM 623 C C . ILE A 1 85 ? 13.526 -0.975 -15.763 1.00 93.31 85 ILE A C 1
ATOM 625 O O . ILE A 1 85 ? 13.025 -2.093 -15.822 1.00 93.31 85 ILE A O 1
ATOM 629 N N . LEU A 1 86 ? 14.788 -0.795 -15.371 1.00 92.69 86 LEU A N 1
ATOM 630 C CA . LEU A 1 86 ? 15.680 -1.913 -15.064 1.00 92.69 86 LEU A CA 1
ATOM 631 C C . LEU A 1 86 ? 15.272 -2.622 -13.765 1.00 92.69 86 LEU A C 1
ATOM 633 O O . LEU A 1 86 ? 15.099 -1.975 -12.731 1.00 92.69 86 LEU A O 1
ATOM 637 N N . SER A 1 87 ? 15.226 -3.952 -13.802 1.00 93.19 87 SER A N 1
ATOM 638 C CA . SER A 1 87 ? 15.049 -4.839 -12.647 1.00 93.19 87 SER A CA 1
ATOM 639 C C . SER A 1 87 ? 16.273 -5.743 -12.482 1.00 93.19 87 SER A C 1
ATOM 641 O O . SER A 1 87 ? 16.887 -6.155 -13.465 1.00 93.19 87 SER A O 1
ATOM 643 N N . GLU A 1 88 ? 16.644 -6.056 -11.241 1.00 94.31 88 GLU A N 1
ATOM 644 C CA . GLU A 1 88 ? 17.704 -7.029 -10.934 1.00 94.31 88 GLU A CA 1
ATOM 645 C C . GLU A 1 88 ? 17.249 -8.487 -11.142 1.00 94.31 88 GLU A C 1
ATOM 647 O O . GLU A 1 88 ? 18.084 -9.385 -11.249 1.00 94.31 88 GLU A O 1
ATOM 652 N N . SER A 1 89 ? 15.935 -8.732 -11.214 1.00 91.62 89 SER A N 1
ATOM 653 C CA . SER A 1 89 ? 15.328 -10.045 -11.458 1.00 91.62 89 SER A CA 1
ATOM 654 C C . SER A 1 89 ? 14.566 -10.090 -12.782 1.00 91.62 89 SER A C 1
ATOM 656 O O . SER A 1 89 ? 13.998 -9.091 -13.217 1.00 91.62 89 SER A O 1
ATOM 658 N N . SER A 1 90 ? 14.503 -11.283 -13.386 1.00 91.38 90 SER A N 1
ATOM 659 C CA . SER A 1 90 ? 13.767 -11.550 -14.635 1.00 91.38 90 SER A CA 1
ATOM 660 C C . SER A 1 90 ? 12.249 -11.453 -14.504 1.00 91.38 90 SER A C 1
ATOM 662 O O . SER A 1 90 ? 11.551 -11.410 -15.506 1.00 91.38 90 SER A O 1
ATOM 664 N N . THR A 1 91 ? 11.744 -11.505 -13.276 1.00 95.88 91 THR A N 1
ATOM 665 C CA . THR A 1 91 ? 10.328 -11.351 -12.951 1.00 95.88 91 THR A CA 1
ATOM 666 C C . THR A 1 91 ? 10.224 -10.309 -11.860 1.00 95.88 91 THR A C 1
ATOM 668 O O . THR A 1 91 ? 11.060 -10.295 -10.947 1.00 95.88 91 THR A O 1
ATOM 671 N N . ALA A 1 92 ? 9.216 -9.450 -11.956 1.00 96.88 92 ALA A N 1
ATOM 672 C CA . ALA A 1 92 ? 8.965 -8.406 -10.990 1.00 96.88 92 ALA A CA 1
ATOM 673 C C . ALA A 1 92 ? 7.500 -8.355 -10.545 1.00 96.88 92 ALA A C 1
ATOM 675 O O . ALA A 1 92 ? 6.591 -8.451 -11.365 1.00 96.88 92 ALA A O 1
ATOM 676 N N . TYR A 1 93 ? 7.267 -8.123 -9.256 1.00 97.62 93 TYR A N 1
ATOM 677 C CA . TYR A 1 93 ? 5.935 -7.978 -8.672 1.00 97.62 93 TYR A CA 1
ATOM 678 C C . TYR A 1 93 ? 5.738 -6.583 -8.090 1.00 97.62 93 TYR A C 1
ATOM 680 O O . TYR A 1 93 ? 6.659 -6.010 -7.503 1.00 97.62 93 TYR A O 1
ATOM 688 N N . ALA A 1 94 ? 4.522 -6.058 -8.200 1.00 97.06 94 ALA A N 1
ATOM 689 C CA . ALA A 1 94 ? 4.132 -4.772 -7.641 1.00 97.06 94 ALA A CA 1
ATOM 690 C C . ALA A 1 94 ? 2.785 -4.864 -6.923 1.00 97.06 94 ALA A C 1
ATOM 692 O O . ALA A 1 94 ? 1.937 -5.694 -7.248 1.00 97.06 94 ALA A O 1
ATOM 693 N N . ALA A 1 95 ? 2.579 -3.978 -5.955 1.00 97.25 95 ALA A N 1
ATOM 694 C CA . ALA A 1 95 ? 1.260 -3.716 -5.406 1.00 97.25 95 ALA A CA 1
ATOM 695 C C . ALA A 1 95 ? 0.392 -2.975 -6.433 1.00 97.25 95 ALA A C 1
ATOM 697 O O . ALA A 1 95 ? 0.851 -2.045 -7.099 1.00 97.25 95 ALA A O 1
ATOM 698 N N . SER A 1 96 ? -0.887 -3.333 -6.514 1.00 95.12 96 SER A N 1
ATOM 699 C CA . SER A 1 96 ? -1.919 -2.485 -7.105 1.00 95.12 96 SER A CA 1
ATOM 700 C C . SER A 1 96 ? -1.985 -1.160 -6.349 1.00 95.12 96 SER A C 1
ATOM 702 O O . SER A 1 96 ? -1.511 -1.052 -5.216 1.00 95.12 96 SER A O 1
ATOM 704 N N . HIS A 1 97 ? -2.597 -0.133 -6.938 1.00 94.19 97 HIS A N 1
ATOM 705 C CA . HIS A 1 97 ? -2.702 1.163 -6.258 1.00 94.19 97 HIS A CA 1
ATOM 706 C C . HIS A 1 97 ? -3.488 1.054 -4.956 1.00 94.19 97 HIS A C 1
ATOM 708 O O . HIS A 1 97 ? -3.055 1.594 -3.940 1.00 94.19 97 HIS A O 1
ATOM 714 N N . ALA A 1 98 ? -4.546 0.241 -4.941 1.00 94.75 98 ALA A N 1
ATOM 715 C CA . ALA A 1 98 ? -5.293 -0.021 -3.723 1.00 94.75 98 ALA A CA 1
ATOM 716 C C . ALA A 1 98 ? -4.438 -0.706 -2.643 1.00 94.75 98 ALA A C 1
ATOM 718 O O . ALA A 1 98 ? -4.439 -0.270 -1.489 1.00 94.75 98 ALA A O 1
ATOM 719 N N . ARG A 1 99 ? -3.650 -1.727 -3.018 1.00 97.00 99 ARG A N 1
ATOM 720 C CA . ARG A 1 99 ? -2.735 -2.417 -2.096 1.00 97.00 99 ARG A CA 1
ATOM 721 C C . ARG A 1 99 ? -1.631 -1.491 -1.591 1.00 97.00 99 ARG A C 1
ATOM 723 O O . ARG A 1 99 ? -1.373 -1.463 -0.394 1.00 97.00 99 ARG A O 1
ATOM 730 N N . ALA A 1 100 ? -1.028 -0.688 -2.463 1.00 96.62 100 ALA A N 1
ATOM 731 C CA . ALA A 1 100 ? 0.021 0.257 -2.092 1.00 96.62 100 ALA A CA 1
ATOM 732 C C . ALA A 1 100 ? -0.490 1.317 -1.104 1.00 96.62 100 ALA A C 1
ATOM 734 O O . ALA A 1 100 ? 0.188 1.628 -0.125 1.00 96.62 100 ALA A O 1
ATOM 735 N N . THR A 1 101 ? -1.695 1.843 -1.326 1.00 96.12 101 THR A N 1
ATOM 736 C CA . THR A 1 101 ? -2.355 2.764 -0.398 1.00 96.12 101 THR A CA 1
ATOM 737 C C . THR A 1 101 ? -2.656 2.092 0.940 1.00 96.12 101 THR A C 1
ATOM 739 O O . THR A 1 101 ? -2.310 2.652 1.981 1.00 96.12 101 THR A O 1
ATOM 742 N N . ALA A 1 102 ? -3.252 0.895 0.933 1.00 97.44 102 ALA A N 1
ATOM 743 C CA . ALA A 1 102 ? -3.543 0.152 2.157 1.00 97.44 102 ALA A CA 1
ATOM 744 C C . ALA A 1 102 ? -2.262 -0.138 2.959 1.00 97.44 102 ALA A C 1
ATOM 746 O O . ALA A 1 102 ? -2.238 0.081 4.168 1.00 97.44 102 ALA A O 1
ATOM 747 N N . ASP A 1 103 ? -1.172 -0.526 2.291 1.00 98.12 103 ASP A N 1
ATOM 748 C CA . ASP A 1 103 ? 0.130 -0.765 2.919 1.00 98.12 103 ASP A CA 1
ATOM 749 C C . ASP A 1 103 ? 0.684 0.487 3.609 1.00 98.12 103 ASP A C 1
ATOM 751 O O . ASP A 1 103 ? 1.181 0.402 4.731 1.00 98.12 103 ASP A O 1
ATOM 755 N N . LEU A 1 104 ? 0.576 1.662 2.977 1.00 97.38 104 LEU A N 1
ATOM 756 C CA . LEU A 1 104 ? 1.025 2.927 3.569 1.00 97.38 104 LEU A CA 1
ATOM 757 C C . LEU A 1 104 ? 0.186 3.328 4.790 1.00 97.38 104 LEU A C 1
ATOM 759 O O . LEU A 1 104 ? 0.740 3.804 5.784 1.00 97.38 104 LEU A O 1
ATOM 763 N N . VAL A 1 105 ? -1.135 3.134 4.723 1.00 97.44 105 VAL A N 1
ATOM 764 C CA . VAL A 1 105 ? -2.048 3.413 5.841 1.00 97.44 105 VAL A CA 1
ATOM 765 C C . VAL A 1 105 ? -1.746 2.479 7.012 1.00 97.44 105 VAL A C 1
ATOM 767 O O . VAL A 1 105 ? -1.571 2.942 8.140 1.00 97.44 105 VAL A O 1
ATOM 770 N N . LEU A 1 106 ? -1.632 1.177 6.746 1.00 97.75 106 LEU A N 1
ATOM 771 C CA . LEU A 1 106 ? -1.357 0.169 7.765 1.00 97.75 106 LEU A CA 1
ATOM 772 C C . LEU A 1 106 ? 0.046 0.327 8.365 1.00 97.75 106 LEU A C 1
ATOM 774 O O . LEU A 1 106 ? 0.157 0.289 9.586 1.00 97.75 106 LEU A O 1
ATOM 778 N N . ASP A 1 107 ? 1.099 0.584 7.575 1.00 96.75 107 ASP A N 1
ATOM 779 C CA . ASP A 1 107 ? 2.455 0.850 8.104 1.00 96.75 107 ASP A CA 1
ATOM 780 C C . ASP A 1 107 ? 2.447 2.019 9.089 1.00 96.75 107 ASP A C 1
ATOM 782 O O . ASP A 1 107 ? 3.003 1.914 10.183 1.00 96.75 107 ASP A O 1
ATOM 786 N N . ALA A 1 108 ? 1.784 3.121 8.726 1.00 95.56 108 ALA A N 1
ATOM 787 C CA . ALA A 1 108 ? 1.682 4.286 9.593 1.00 95.56 108 ALA A CA 1
ATOM 788 C C . ALA A 1 108 ? 0.963 3.934 10.901 1.00 95.56 108 ALA A C 1
ATOM 790 O O . ALA A 1 108 ? 1.509 4.159 11.982 1.00 95.56 108 ALA A O 1
ATOM 791 N N . VAL A 1 109 ? -0.218 3.320 10.810 1.00 96.38 109 VAL A N 1
ATOM 792 C CA . VAL A 1 109 ? -1.047 2.980 11.972 1.00 96.38 109 VAL A CA 1
ATOM 793 C C . VAL A 1 109 ? -0.363 1.966 12.892 1.00 96.38 109 VAL A C 1
ATOM 795 O O . VAL A 1 109 ? -0.336 2.162 14.108 1.00 96.38 109 VAL A O 1
ATOM 798 N N . LEU A 1 110 ? 0.247 0.915 12.339 1.00 95.50 110 LEU A N 1
ATOM 799 C CA . LEU A 1 110 ? 0.970 -0.105 13.108 1.00 95.50 110 LEU A CA 1
ATOM 800 C C . LEU A 1 110 ? 2.173 0.482 13.857 1.00 95.50 110 LEU A C 1
ATOM 802 O O . LEU A 1 110 ? 2.555 -0.019 14.913 1.00 95.50 110 LEU A O 1
ATOM 806 N N . ARG A 1 111 ? 2.738 1.581 13.351 1.00 94.31 111 ARG A N 1
ATOM 807 C CA . ARG A 1 111 ? 3.829 2.332 13.986 1.00 94.31 111 ARG A CA 1
ATOM 808 C C . ARG A 1 111 ? 3.345 3.448 14.917 1.00 94.31 111 ARG A C 1
ATOM 810 O O . ARG A 1 111 ? 4.173 4.215 15.404 1.00 94.31 111 ARG A O 1
ATOM 817 N N . GLY A 1 112 ? 2.037 3.557 15.154 1.00 92.50 112 GLY A N 1
ATOM 818 C CA . GLY A 1 112 ? 1.440 4.601 15.992 1.00 92.50 112 GLY A CA 1
ATOM 819 C C . GLY A 1 112 ? 1.464 5.995 15.358 1.00 92.50 112 GLY A C 1
ATOM 820 O O . GLY A 1 112 ? 1.412 6.995 16.068 1.00 92.50 112 GLY A O 1
ATOM 821 N N . LEU A 1 113 ? 1.585 6.078 14.032 1.00 91.81 113 LEU A N 1
ATOM 822 C CA . LEU A 1 113 ? 1.603 7.323 13.268 1.00 91.81 113 LEU A CA 1
ATOM 823 C C . LEU A 1 113 ? 0.256 7.576 12.586 1.00 91.81 113 LEU A C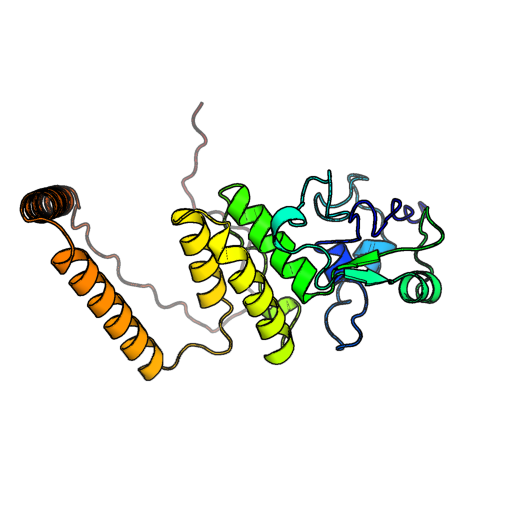 1
ATOM 825 O O . LEU A 1 113 ? -0.534 6.666 12.340 1.00 91.81 113 LEU A O 1
ATOM 829 N N . SER A 1 114 ? 0.019 8.837 12.228 1.00 88.75 114 SER A N 1
ATOM 830 C CA . SER A 1 114 ? -1.163 9.229 11.465 1.00 88.75 114 SER A CA 1
ATOM 831 C C . SER A 1 114 ? -0.949 9.027 9.954 1.00 88.75 114 SER A C 1
ATOM 833 O O . SER A 1 114 ? 0.028 9.553 9.413 1.00 88.75 114 SER A O 1
ATOM 835 N N . PRO A 1 115 ? -1.865 8.346 9.239 1.00 88.56 115 PRO A N 1
ATOM 836 C CA . PRO A 1 115 ? -1.763 8.115 7.793 1.00 88.56 115 PRO A CA 1
ATOM 837 C C . PRO A 1 115 ? -2.210 9.312 6.921 1.00 88.56 115 PRO A C 1
ATOM 839 O O . PRO A 1 115 ? -2.485 9.151 5.736 1.00 88.56 115 PRO A O 1
ATOM 842 N N . CYS A 1 116 ? -2.279 10.535 7.469 1.00 83.56 116 CYS A N 1
ATOM 843 C CA . CYS A 1 116 ? -2.724 11.757 6.768 1.00 83.56 116 CYS A CA 1
ATOM 844 C C . CYS A 1 116 ? -1.977 12.110 5.478 1.00 83.56 116 CYS A C 1
ATOM 846 O O . CYS A 1 116 ? -2.456 12.947 4.724 1.00 83.56 116 CYS A O 1
ATOM 848 N N . PHE A 1 117 ? -0.780 11.564 5.271 1.00 84.06 117 PHE A N 1
ATOM 849 C CA . PHE A 1 117 ? 0.046 11.856 4.100 1.00 84.06 117 PHE A CA 1
ATOM 850 C C . PHE A 1 117 ? -0.417 11.108 2.841 1.00 84.06 117 PHE A C 1
ATOM 852 O O . PHE A 1 117 ? 0.150 11.321 1.773 1.00 84.06 117 PHE A O 1
ATOM 859 N N . VAL A 1 118 ? -1.411 10.221 2.965 1.00 83.00 118 VAL A N 1
ATOM 860 C CA . VAL A 1 118 ? -2.024 9.507 1.845 1.00 83.00 118 VAL A CA 1
ATOM 861 C C . VAL A 1 118 ? -3.459 9.993 1.682 1.00 83.00 118 VAL A C 1
ATOM 863 O O . VAL A 1 118 ? -4.296 9.736 2.550 1.00 83.00 118 VAL A O 1
ATOM 866 N N . THR A 1 119 ? -3.732 10.672 0.571 1.00 85.00 119 THR A N 1
ATOM 867 C CA . THR A 1 119 ? -5.071 11.138 0.186 1.00 85.00 119 THR A CA 1
ATOM 868 C C . THR A 1 119 ? -5.514 10.379 -1.056 1.00 85.00 119 THR A C 1
ATOM 870 O O . THR A 1 119 ? -4.756 10.275 -2.017 1.00 85.00 119 THR A O 1
ATOM 873 N N . LEU A 1 120 ? -6.726 9.827 -1.049 1.00 85.50 120 LEU A N 1
ATOM 874 C CA . LEU A 1 120 ? -7.207 8.994 -2.152 1.00 85.50 120 LEU A CA 1
ATOM 875 C C . LEU A 1 120 ? -7.416 9.773 -3.450 1.00 85.50 120 LEU A C 1
ATOM 877 O O . LEU A 1 120 ? -7.067 9.261 -4.508 1.00 85.50 120 LEU A O 1
ATOM 881 N N . ASP A 1 121 ? -7.937 10.997 -3.377 1.00 80.81 121 ASP A N 1
ATOM 882 C CA . ASP A 1 121 ? -8.224 11.818 -4.563 1.00 80.81 121 ASP A CA 1
ATOM 883 C C . ASP A 1 121 ? -6.979 12.161 -5.390 1.00 80.81 121 ASP A C 1
ATOM 885 O O . ASP A 1 121 ? -7.091 12.365 -6.597 1.00 80.81 121 ASP A O 1
ATOM 889 N N . ASP A 1 122 ? -5.795 12.144 -4.771 1.00 75.69 122 ASP A N 1
ATOM 890 C CA . ASP A 1 122 ? -4.525 12.393 -5.459 1.00 75.69 122 ASP A CA 1
ATOM 891 C C . ASP A 1 122 ? -4.125 11.229 -6.390 1.00 75.69 122 ASP A C 1
ATOM 893 O O . ASP A 1 122 ? -3.357 11.422 -7.329 1.00 75.69 122 ASP A O 1
ATOM 897 N N . TRP A 1 123 ? -4.633 10.013 -6.145 1.00 76.62 123 TRP A N 1
ATOM 898 C CA . TRP A 1 123 ? -4.187 8.788 -6.831 1.00 76.62 123 TRP A CA 1
ATOM 899 C C . TRP A 1 123 ? -5.313 8.033 -7.534 1.00 76.62 123 TRP A C 1
ATOM 901 O O . TRP A 1 123 ? -5.111 7.462 -8.605 1.00 76.62 123 TRP A O 1
ATOM 911 N N . MET A 1 124 ? -6.490 8.007 -6.917 1.00 82.19 124 MET A N 1
ATOM 912 C CA . MET A 1 124 ? -7.631 7.165 -7.261 1.00 82.19 124 MET A CA 1
ATOM 913 C C . MET A 1 124 ? -8.916 8.001 -7.182 1.00 82.19 124 MET A C 1
ATOM 915 O O . MET A 1 124 ? -9.662 7.907 -6.207 1.00 82.19 124 MET A O 1
ATOM 919 N N . PRO A 1 125 ? -9.200 8.840 -8.196 1.00 74.44 125 PRO A N 1
ATOM 920 C CA . PRO A 1 125 ? -10.343 9.752 -8.156 1.00 74.44 125 PRO A CA 1
ATOM 921 C C . PRO A 1 125 ? -11.691 9.038 -8.315 1.00 74.44 125 PRO A C 1
ATOM 923 O O . PRO A 1 125 ? -12.728 9.605 -7.977 1.00 74.44 125 PRO A O 1
ATOM 926 N N . ARG A 1 126 ? -11.711 7.804 -8.840 1.00 83.50 126 ARG A N 1
ATOM 927 C CA . ARG A 1 126 ? -12.950 7.043 -9.027 1.00 83.50 126 ARG A CA 1
ATOM 928 C C . ARG A 1 126 ? -13.328 6.306 -7.756 1.00 83.50 126 ARG A C 1
ATOM 930 O O . ARG A 1 126 ? -12.506 5.638 -7.132 1.00 83.50 126 ARG A O 1
ATOM 937 N N . ASP A 1 127 ? -14.619 6.314 -7.478 1.00 86.31 127 ASP A N 1
ATOM 938 C CA . ASP A 1 127 ? -15.192 5.646 -6.319 1.00 86.31 127 ASP A CA 1
ATOM 939 C C . ASP A 1 127 ? -14.889 4.135 -6.275 1.00 86.31 127 ASP A C 1
ATOM 941 O O . ASP A 1 127 ? -14.552 3.574 -5.235 1.00 86.31 127 ASP A O 1
ATOM 945 N N . SER A 1 128 ? -14.900 3.458 -7.424 1.00 85.31 128 SER A N 1
ATOM 946 C CA . SER A 1 128 ? -14.548 2.034 -7.504 1.00 85.31 128 SER A CA 1
ATOM 947 C C . SER A 1 128 ? -13.097 1.731 -7.113 1.00 85.31 128 SER A C 1
ATOM 949 O O . SER A 1 128 ? -12.808 0.639 -6.626 1.00 85.31 128 SER A O 1
ATOM 951 N N . ASP A 1 129 ? -12.176 2.669 -7.342 1.00 86.31 129 ASP A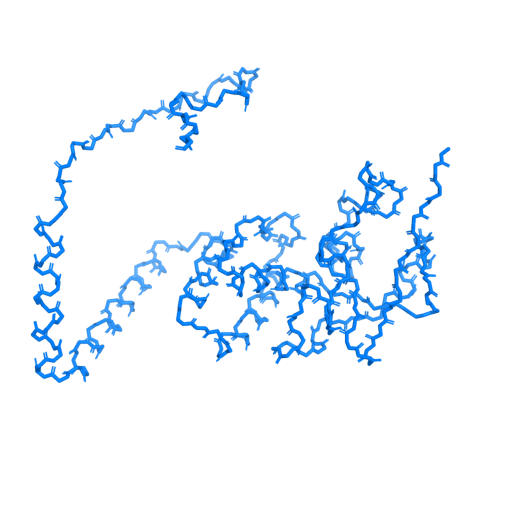 N 1
ATOM 952 C CA . ASP A 1 129 ? -10.755 2.491 -7.028 1.00 86.31 129 ASP A CA 1
ATOM 953 C C . ASP A 1 129 ? -10.510 2.724 -5.529 1.00 86.31 129 ASP A C 1
ATOM 955 O O . ASP A 1 129 ? -9.811 1.953 -4.874 1.00 86.31 129 ASP A O 1
ATOM 959 N N . LYS A 1 130 ? -11.187 3.722 -4.951 1.00 90.56 130 LYS A N 1
ATOM 960 C CA . LYS A 1 130 ? -11.195 3.984 -3.505 1.00 90.56 130 LYS A CA 1
ATOM 961 C C . LYS A 1 130 ? -11.820 2.840 -2.706 1.00 90.56 130 LYS A C 1
ATOM 963 O O . LYS A 1 130 ? -11.281 2.460 -1.669 1.00 90.56 130 LYS A O 1
ATOM 968 N N . GLN A 1 131 ? -12.919 2.259 -3.195 1.00 92.56 131 GLN A N 1
ATOM 969 C CA . GLN A 1 131 ? -13.598 1.156 -2.512 1.00 92.56 131 GLN A CA 1
ATOM 970 C C . GLN A 1 131 ? -12.674 -0.052 -2.306 1.00 92.56 131 GLN A C 1
ATOM 972 O O . GLN A 1 131 ? -12.672 -0.637 -1.228 1.00 92.56 131 GLN A O 1
ATOM 977 N N . GLN A 1 132 ? -11.815 -0.366 -3.281 1.00 93.38 132 GLN A N 1
ATOM 978 C CA . GLN A 1 132 ? -10.837 -1.453 -3.148 1.00 93.38 132 GLN A CA 1
ATOM 979 C C . GLN A 1 132 ? -9.861 -1.225 -1.982 1.00 93.38 132 GLN A C 1
ATOM 981 O O . GLN A 1 132 ? -9.435 -2.183 -1.339 1.00 93.38 132 GLN A O 1
ATOM 986 N N . VAL A 1 133 ? -9.526 0.032 -1.669 1.00 95.38 133 VAL A N 1
ATOM 987 C CA . VAL A 1 133 ? -8.713 0.367 -0.489 1.00 95.38 133 VAL A CA 1
ATOM 988 C C . VAL A 1 133 ? -9.482 0.057 0.787 1.00 95.38 133 VAL A C 1
ATOM 990 O O . VAL A 1 133 ? -8.951 -0.603 1.678 1.00 95.38 133 VAL A O 1
ATOM 993 N N . PHE A 1 134 ? -10.734 0.509 0.875 1.00 95.81 134 PHE A N 1
ATOM 994 C CA . PHE A 1 134 ? -11.574 0.271 2.048 1.00 95.81 134 PHE A CA 1
ATOM 995 C C . PHE A 1 134 ? -11.822 -1.220 2.279 1.00 95.81 134 PHE A C 1
ATOM 997 O O . PHE A 1 134 ? -11.772 -1.672 3.419 1.00 95.81 134 PHE A O 1
ATOM 1004 N N . ASP A 1 135 ? -11.980 -2.011 1.220 1.00 96.50 135 ASP A N 1
ATOM 1005 C CA . ASP A 1 135 ? -12.154 -3.461 1.326 1.00 96.50 135 ASP A CA 1
ATOM 1006 C C . ASP A 1 135 ? -10.899 -4.164 1.880 1.00 96.50 135 ASP A C 1
ATOM 1008 O O . ASP A 1 135 ? -11.005 -5.152 2.614 1.00 96.50 135 ASP A O 1
ATOM 1012 N N . LEU A 1 136 ? -9.700 -3.671 1.550 1.00 97.81 136 LEU A N 1
ATOM 1013 C CA . LEU A 1 136 ? -8.442 -4.162 2.129 1.00 97.81 136 LEU A CA 1
ATOM 1014 C C . LEU A 1 136 ? -8.304 -3.743 3.599 1.00 97.81 136 LEU A C 1
ATOM 1016 O O . LEU A 1 136 ? -7.961 -4.565 4.450 1.00 97.81 136 LEU A O 1
ATOM 1020 N N . LEU A 1 137 ? -8.617 -2.488 3.927 1.00 97.88 137 LEU A N 1
ATOM 1021 C CA . LEU A 1 137 ? -8.558 -1.985 5.303 1.00 97.88 137 LEU A CA 1
ATOM 1022 C C . LEU A 1 137 ? -9.575 -2.684 6.214 1.00 97.88 137 LEU A C 1
ATOM 1024 O O . LEU A 1 137 ? -9.236 -3.062 7.335 1.00 97.88 137 LEU A O 1
ATOM 1028 N N . ALA A 1 138 ? -10.785 -2.948 5.719 1.00 97.50 138 ALA A N 1
ATOM 1029 C CA . ALA A 1 138 ? -11.814 -3.693 6.436 1.00 97.50 138 ALA A CA 1
ATOM 1030 C C . ALA A 1 138 ? -11.341 -5.103 6.823 1.00 97.50 138 ALA A C 1
ATOM 1032 O O . ALA A 1 138 ? -11.595 -5.553 7.941 1.00 97.50 138 ALA A O 1
ATOM 1033 N N . ARG A 1 139 ? -10.601 -5.780 5.937 1.00 97.06 139 ARG A N 1
ATOM 1034 C CA . ARG A 1 139 ? -9.981 -7.085 6.224 1.00 97.06 139 ARG A CA 1
ATOM 1035 C C . ARG A 1 139 ? -8.858 -7.007 7.246 1.00 97.06 139 ARG A C 1
ATOM 1037 O O . ARG A 1 139 ? -8.662 -7.959 7.995 1.00 97.06 139 ARG A O 1
ATOM 1044 N N . ALA A 1 140 ? -8.155 -5.880 7.310 1.00 97.44 140 ALA A N 1
ATOM 1045 C CA . ALA A 1 140 ? -7.117 -5.661 8.305 1.00 97.44 140 ALA A CA 1
ATOM 1046 C C . ALA A 1 140 ? -7.678 -5.393 9.710 1.00 97.44 140 ALA A C 1
ATOM 1048 O O . ALA A 1 140 ? -7.019 -5.738 10.688 1.00 97.44 140 ALA A O 1
ATOM 1049 N N . MET A 1 141 ? -8.889 -4.831 9.832 1.00 97.25 141 MET A N 1
ATOM 1050 C CA . MET A 1 141 ? -9.478 -4.417 11.118 1.00 97.25 141 MET A CA 1
ATOM 1051 C C . MET A 1 141 ? -9.372 -5.455 12.253 1.00 97.25 141 MET A C 1
ATOM 1053 O O . MET A 1 141 ? -8.973 -5.060 13.349 1.00 97.25 141 MET A O 1
ATOM 1057 N N . PRO A 1 142 ? -9.663 -6.760 12.051 1.00 97.88 142 PRO A N 1
ATOM 1058 C CA . PRO A 1 142 ? -9.580 -7.760 13.121 1.00 97.88 142 PRO A CA 1
ATOM 1059 C C . PRO A 1 142 ? -8.166 -7.984 13.681 1.00 97.88 142 PRO A C 1
ATOM 1061 O O . PRO A 1 142 ? -8.027 -8.547 14.764 1.00 97.88 142 PRO A O 1
ATOM 1064 N N . TYR A 1 143 ? -7.126 -7.556 12.961 1.00 97.19 143 TYR A N 1
ATOM 1065 C CA . TYR A 1 143 ? -5.719 -7.691 13.348 1.00 97.19 143 TYR A CA 1
ATOM 1066 C C . TYR A 1 143 ? -5.174 -6.447 14.066 1.00 97.19 143 TYR A C 1
ATOM 1068 O O . TYR A 1 143 ? -4.027 -6.447 14.512 1.00 97.19 143 TYR A O 1
ATOM 1076 N N . LEU A 1 144 ? -5.978 -5.386 14.170 1.00 96.44 144 LEU A N 1
ATOM 1077 C CA . LEU A 1 144 ? -5.592 -4.099 14.741 1.00 96.44 144 LEU A CA 1
ATOM 1078 C C . LEU A 1 144 ? -6.106 -3.940 16.178 1.00 96.44 144 LEU A C 1
ATOM 1080 O O . LEU A 1 144 ? -7.196 -4.406 16.519 1.00 96.44 144 LEU A O 1
ATOM 1084 N N . THR A 1 145 ? -5.354 -3.214 17.008 1.00 96.94 145 THR A N 1
ATOM 1085 C CA . THR A 1 145 ? -5.823 -2.772 18.334 1.00 96.94 145 THR A CA 1
ATOM 1086 C C . THR A 1 145 ? -6.950 -1.740 18.211 1.00 96.94 145 THR A C 1
ATOM 1088 O O . THR A 1 145 ? -7.148 -1.155 17.148 1.00 96.94 145 THR A O 1
ATOM 1091 N N . ALA A 1 146 ? -7.676 -1.463 19.299 1.00 94.75 146 ALA A N 1
ATOM 1092 C CA . ALA A 1 146 ? -8.759 -0.472 19.294 1.00 94.75 146 ALA A CA 1
ATOM 1093 C C . ALA A 1 146 ? -8.293 0.915 18.801 1.00 94.75 146 ALA A C 1
ATOM 1095 O O . ALA A 1 146 ? -8.904 1.476 17.892 1.00 94.75 146 ALA A O 1
ATOM 1096 N N . ASP A 1 147 ? -7.166 1.414 19.316 1.00 94.38 147 ASP A N 1
ATOM 1097 C CA . ASP A 1 147 ? -6.589 2.705 18.910 1.00 94.38 147 ASP A CA 1
ATOM 1098 C C . ASP A 1 147 ? -6.185 2.713 17.425 1.00 94.38 147 ASP A C 1
ATOM 1100 O O . ASP A 1 147 ? -6.378 3.691 16.702 1.00 94.38 147 ASP A O 1
ATOM 1104 N N . GLN A 1 148 ? -5.640 1.596 16.936 1.00 96.94 148 GLN A N 1
ATOM 1105 C CA . GLN A 1 148 ? -5.268 1.446 15.531 1.00 96.94 148 GLN A CA 1
ATOM 1106 C C . GLN A 1 148 ? -6.502 1.432 14.623 1.00 96.94 148 GLN A C 1
ATOM 1108 O O . GLN A 1 148 ? -6.518 2.117 13.600 1.00 96.94 148 GLN A O 1
ATOM 1113 N N . GLN A 1 149 ? -7.556 0.710 15.012 1.00 96.50 149 GLN A N 1
ATOM 1114 C CA . GLN A 1 149 ? -8.833 0.722 14.301 1.00 96.50 149 GLN A CA 1
ATOM 1115 C C . GLN A 1 149 ? -9.440 2.126 14.276 1.00 96.50 149 GLN A C 1
ATOM 1117 O O . GLN A 1 149 ? -9.970 2.544 13.248 1.00 96.50 149 GLN A O 1
ATOM 1122 N N . GLU A 1 150 ? -9.359 2.881 15.374 1.00 94.06 150 GLU A N 1
ATOM 1123 C CA . GLU A 1 150 ? -9.844 4.260 15.410 1.00 94.06 150 GLU A CA 1
ATOM 1124 C C . GLU A 1 150 ? -9.084 5.154 14.422 1.00 94.06 150 GLU A C 1
ATOM 1126 O O . GLU A 1 150 ? -9.716 5.905 13.672 1.00 94.06 150 GLU A O 1
ATOM 1131 N N . ASN A 1 151 ? -7.757 5.021 14.350 1.00 94.25 151 ASN A N 1
ATOM 1132 C CA . ASN A 1 151 ? -6.931 5.757 13.393 1.00 94.25 151 ASN A CA 1
ATOM 1133 C C . ASN A 1 151 ? -7.276 5.417 11.936 1.00 94.25 151 ASN A C 1
ATOM 1135 O O . ASN A 1 151 ? -7.387 6.330 11.112 1.00 94.25 151 ASN A O 1
ATOM 1139 N N . VAL A 1 152 ? -7.503 4.136 11.621 1.00 95.31 152 VAL A N 1
ATOM 1140 C CA . VAL A 1 152 ? -7.964 3.714 10.287 1.00 95.31 152 VAL A CA 1
ATOM 1141 C C . VAL A 1 152 ? -9.329 4.324 9.980 1.00 95.31 152 VAL A C 1
ATOM 1143 O O . VAL A 1 152 ? -9.465 5.021 8.980 1.00 95.31 152 VAL A O 1
ATOM 1146 N N . ARG A 1 153 ? -10.317 4.182 10.873 1.00 94.00 153 ARG A N 1
ATOM 1147 C CA . ARG A 1 153 ? -11.667 4.749 10.672 1.00 94.00 153 ARG A CA 1
ATOM 1148 C C . ARG A 1 153 ? -11.647 6.264 10.525 1.00 94.00 153 ARG A C 1
ATOM 1150 O O . ARG A 1 153 ? -12.466 6.843 9.814 1.00 94.00 153 ARG A O 1
ATOM 1157 N N . TRP A 1 154 ? -10.754 6.941 11.238 1.00 91.50 154 TRP A N 1
ATOM 1158 C CA . TRP A 1 154 ? -10.589 8.379 11.099 1.00 91.50 154 TRP A CA 1
ATOM 1159 C C . TRP A 1 154 ? -10.043 8.758 9.722 1.00 91.50 154 TRP A C 1
ATOM 1161 O O . TRP A 1 154 ? -10.548 9.702 9.113 1.00 91.50 154 TRP A O 1
ATOM 1171 N N . TRP A 1 155 ? -9.066 8.006 9.216 1.00 94.19 155 TRP A N 1
ATOM 1172 C CA . TRP A 1 155 ? -8.534 8.198 7.871 1.00 94.19 155 TRP A CA 1
ATOM 1173 C C . TRP A 1 155 ? -9.579 7.893 6.791 1.00 94.19 155 TRP A C 1
ATOM 1175 O O . TRP A 1 155 ? -9.733 8.687 5.863 1.00 94.19 155 TRP A O 1
ATOM 1185 N N . GLU A 1 156 ? -10.359 6.820 6.955 1.00 93.00 156 GLU A N 1
ATOM 1186 C CA . GLU A 1 156 ? -11.470 6.465 6.061 1.00 93.00 156 GLU A CA 1
ATOM 1187 C C . GLU A 1 156 ? -12.494 7.599 5.972 1.00 93.00 156 GLU A C 1
ATOM 1189 O O . GLU A 1 156 ? -12.862 8.004 4.877 1.00 93.00 156 GLU A O 1
ATOM 1194 N N . ARG A 1 157 ? -12.896 8.194 7.106 1.00 89.88 157 ARG A N 1
ATOM 1195 C CA . ARG A 1 157 ? -13.838 9.330 7.121 1.00 89.88 157 ARG A CA 1
ATOM 1196 C C . ARG A 1 157 ? -13.330 10.550 6.356 1.00 89.88 157 ARG A C 1
ATOM 1198 O O . ARG A 1 157 ? -14.136 11.279 5.790 1.00 89.88 157 ARG A O 1
ATOM 1205 N N . LYS A 1 158 ? -12.019 10.798 6.367 1.00 87.31 158 LYS A N 1
ATOM 1206 C CA . LYS A 1 158 ? -11.413 11.907 5.616 1.00 87.31 158 LYS A CA 1
ATOM 1207 C C . LYS A 1 158 ? -11.336 11.648 4.119 1.00 87.31 158 LYS A C 1
ATOM 1209 O O . LYS A 1 158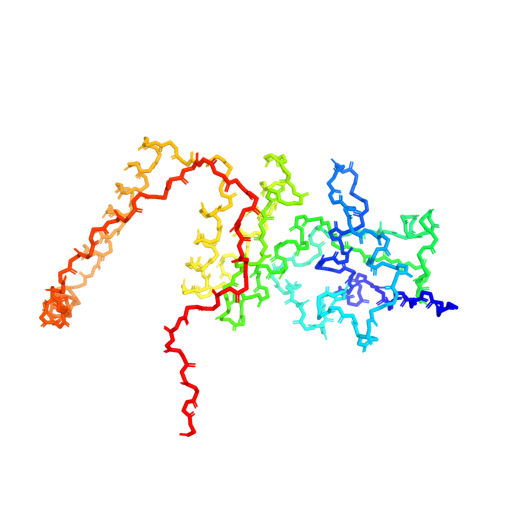 ? -11.348 12.600 3.353 1.00 87.31 158 LYS A O 1
ATOM 1214 N N . ASN A 1 159 ? -11.239 10.383 3.736 1.00 87.50 159 ASN A N 1
ATOM 1215 C CA . ASN A 1 159 ? -11.140 9.946 2.349 1.00 87.50 159 ASN A CA 1
ATOM 1216 C C . ASN A 1 159 ? -12.469 9.388 1.822 1.00 87.50 159 ASN A C 1
ATOM 1218 O O . ASN A 1 159 ? -12.496 8.761 0.762 1.00 87.50 159 ASN A O 1
ATOM 1222 N N . ALA A 1 160 ? -13.555 9.581 2.577 1.00 77.94 160 ALA A N 1
ATOM 1223 C CA . ALA A 1 160 ? -14.862 9.037 2.266 1.00 77.94 160 ALA A CA 1
ATOM 1224 C C . ALA A 1 160 ? -15.326 9.520 0.892 1.00 77.94 160 ALA A C 1
ATOM 1226 O O . ALA A 1 160 ? -15.070 10.651 0.471 1.00 77.94 160 ALA A O 1
ATOM 1227 N N . MET A 1 161 ? -15.999 8.621 0.187 1.00 64.00 161 MET A N 1
ATOM 1228 C CA . MET A 1 161 ? -16.486 8.879 -1.157 1.00 64.00 161 MET A CA 1
ATOM 1229 C C . MET A 1 161 ? -17.689 9.801 -1.038 1.00 64.00 161 MET A C 1
ATOM 1231 O O . MET A 1 161 ? -18.784 9.356 -0.703 1.00 64.00 161 MET A O 1
ATOM 1235 N N . SER A 1 162 ? -17.460 11.091 -1.284 1.00 56.84 162 SER A N 1
ATOM 1236 C CA . SER A 1 162 ? -18.366 12.209 -0.977 1.00 56.84 162 SER A CA 1
ATOM 1237 C C . SER A 1 162 ? -18.369 12.610 0.503 1.00 56.84 162 SER A C 1
ATOM 1239 O O . SER A 1 162 ? -18.290 11.764 1.395 1.00 56.84 162 SER A O 1
ATOM 1241 N N . GLU A 1 163 ? -18.521 13.915 0.779 1.00 53.78 163 GLU A N 1
ATOM 1242 C CA . GLU A 1 163 ? -18.922 14.347 2.120 1.00 53.78 163 GLU A CA 1
ATOM 1243 C C . GLU A 1 163 ? -20.206 13.593 2.493 1.00 53.78 163 GLU A C 1
ATOM 1245 O O . GLU A 1 163 ? -21.175 13.652 1.725 1.00 53.78 163 GLU A O 1
ATOM 1250 N N . PRO A 1 164 ? -20.242 12.891 3.642 1.00 55.38 164 PRO A N 1
ATOM 1251 C CA . PRO A 1 164 ? -21.467 12.262 4.091 1.00 55.38 164 PRO A CA 1
ATOM 1252 C C . PRO A 1 164 ? -22.535 13.342 4.182 1.00 55.38 164 PRO A C 1
ATOM 1254 O O . PRO A 1 164 ? -22.345 14.399 4.795 1.00 55.38 164 PRO A O 1
ATOM 1257 N N . THR A 1 165 ? -23.671 13.077 3.556 1.00 60.75 165 THR A N 1
ATOM 1258 C CA . THR A 1 165 ? -24.800 13.990 3.592 1.00 60.75 165 THR A CA 1
ATOM 1259 C C . THR A 1 165 ? -25.176 14.262 5.047 1.00 60.75 165 THR A C 1
ATOM 1261 O O . THR A 1 165 ? -24.958 13.452 5.954 1.00 60.75 165 THR A O 1
ATOM 1264 N N . PHE A 1 166 ? -25.813 15.402 5.306 1.00 60.06 166 PHE A N 1
ATOM 1265 C CA . PHE A 1 166 ? -26.292 15.724 6.652 1.00 60.06 166 PHE A CA 1
ATOM 1266 C C . PHE A 1 166 ? -27.178 14.607 7.251 1.00 60.06 166 PHE A C 1
ATOM 1268 O O . PHE A 1 166 ? -27.209 14.411 8.467 1.00 60.06 166 PHE A O 1
ATOM 1275 N N . ALA A 1 167 ? -27.876 13.851 6.398 1.00 60.69 167 ALA A N 1
ATOM 1276 C CA . ALA A 1 167 ? -28.675 12.697 6.789 1.00 60.69 167 ALA A CA 1
ATOM 1277 C C . ALA A 1 167 ? -27.812 11.523 7.283 1.00 60.69 167 ALA A C 1
ATOM 1279 O O . ALA A 1 167 ? -28.103 10.963 8.340 1.00 60.69 167 ALA A O 1
ATOM 1280 N N . GLU A 1 168 ? -26.732 11.195 6.575 1.00 64.50 168 GLU A N 1
ATOM 1281 C CA . GLU A 1 168 ? -25.790 10.135 6.954 1.00 64.50 168 GLU A CA 1
ATOM 1282 C C . GLU A 1 168 ? -25.007 10.504 8.213 1.00 64.50 168 GLU A C 1
ATOM 1284 O O . GLU A 1 168 ? -24.903 9.694 9.132 1.00 64.50 168 GLU A O 1
ATOM 1289 N N . LEU A 1 169 ? -24.564 11.761 8.338 1.00 65.56 169 LEU A N 1
ATOM 1290 C CA . LEU A 1 169 ? -23.947 12.261 9.570 1.00 65.56 169 LEU A CA 1
ATOM 1291 C C . LEU A 1 169 ? -24.890 12.137 10.768 1.00 65.56 169 LEU A C 1
ATOM 1293 O O . LEU A 1 169 ? -24.468 11.759 11.861 1.00 65.56 169 LEU A O 1
ATOM 1297 N N . LYS A 1 170 ? -26.180 12.432 10.575 1.00 74.50 170 LYS A N 1
ATOM 1298 C CA . LYS A 1 170 ? -27.198 12.288 11.620 1.00 74.50 170 LYS A CA 1
ATOM 1299 C C . LYS A 1 170 ? -27.444 10.819 11.976 1.00 74.50 170 LYS A C 1
ATOM 1301 O O . LYS A 1 170 ? -27.604 10.518 13.159 1.00 74.50 170 L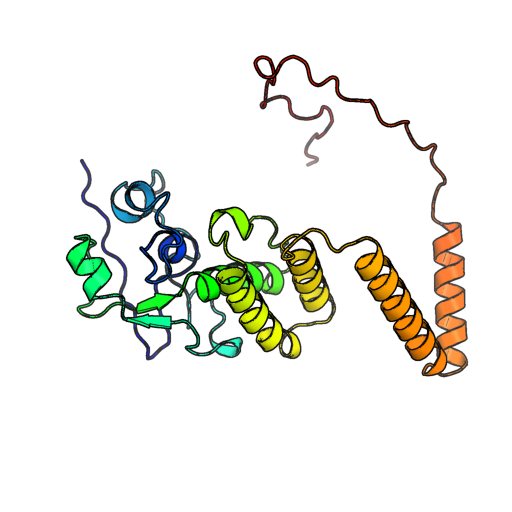YS A O 1
ATOM 1306 N N . ALA A 1 171 ? -27.453 9.922 10.990 1.00 75.81 171 ALA A N 1
ATOM 1307 C CA . ALA A 1 171 ? -27.601 8.483 11.200 1.00 75.81 171 ALA A CA 1
ATOM 1308 C C . ALA A 1 171 ? -26.405 7.902 11.967 1.00 75.81 171 ALA A C 1
ATOM 1310 O O . ALA A 1 171 ? -26.601 7.269 13.001 1.00 75.81 171 ALA A O 1
ATOM 1311 N N . LEU A 1 172 ? -25.180 8.233 11.554 1.00 67.06 172 LEU A N 1
ATOM 1312 C CA . LEU A 1 172 ? -23.947 7.792 12.206 1.00 67.06 172 LEU A CA 1
ATOM 1313 C C . LEU A 1 172 ? -23.837 8.315 13.645 1.00 67.06 172 LEU A C 1
ATOM 1315 O O . LEU A 1 172 ? -23.390 7.606 14.546 1.00 67.06 172 LEU A O 1
ATOM 1319 N N . LYS A 1 173 ? -24.271 9.559 13.900 1.00 72.50 173 LYS A N 1
ATOM 1320 C CA . LYS A 1 173 ? -24.334 10.100 15.268 1.00 72.50 173 LYS A CA 1
ATOM 1321 C C . LYS A 1 173 ? -25.305 9.311 16.139 1.00 72.50 173 LYS A C 1
ATOM 1323 O O . LYS A 1 173 ? -24.993 9.030 17.291 1.00 72.50 173 LYS A O 1
ATOM 1328 N N . LYS A 1 174 ? -26.467 8.962 15.583 1.00 80.62 174 LYS A N 1
ATOM 1329 C CA . LYS A 1 174 ? -27.492 8.179 16.274 1.00 80.62 174 LYS A CA 1
ATOM 1330 C C . LYS A 1 174 ? -27.005 6.757 16.561 1.00 80.62 174 LYS A C 1
ATOM 1332 O O . LYS A 1 174 ? -27.212 6.274 17.664 1.00 80.62 174 LYS A O 1
ATOM 1337 N N . GLU A 1 175 ? -26.331 6.123 15.607 1.00 77.44 175 GLU A N 1
ATOM 1338 C CA . GLU A 1 175 ? -25.768 4.779 15.757 1.00 77.44 175 GLU A CA 1
ATOM 1339 C C . GLU A 1 175 ? -24.645 4.740 16.800 1.00 77.44 175 GLU A C 1
ATOM 1341 O O . GLU A 1 175 ? -24.675 3.914 17.705 1.00 77.44 175 GLU A O 1
ATOM 1346 N N . ASN A 1 176 ? -23.702 5.687 16.757 1.00 66.75 176 ASN A N 1
ATOM 1347 C CA . ASN A 1 176 ? -22.651 5.779 17.775 1.00 66.75 176 ASN A CA 1
ATOM 1348 C C . ASN A 1 176 ? -23.220 6.067 19.170 1.00 66.75 176 ASN A C 1
ATOM 1350 O O . ASN A 1 176 ? -22.731 5.519 20.154 1.00 66.75 176 ASN A O 1
ATOM 1354 N N . GLN A 1 177 ? -24.258 6.903 19.265 1.00 70.75 177 GLN A N 1
ATOM 1355 C CA . GLN A 1 177 ? -24.951 7.150 20.528 1.00 70.75 177 GLN A CA 1
ATOM 1356 C C . GLN A 1 177 ? -25.641 5.882 21.043 1.00 70.75 177 GLN A C 1
ATOM 1358 O O . GLN A 1 177 ? -25.569 5.598 22.234 1.00 70.75 177 GLN A O 1
ATOM 1363 N N . GLN A 1 178 ? -26.268 5.112 20.154 1.00 74.50 178 GLN A N 1
ATOM 1364 C CA . GLN A 1 178 ? -26.924 3.854 20.495 1.00 74.50 178 GLN A CA 1
ATOM 1365 C C . GLN A 1 178 ? -25.916 2.801 20.972 1.00 74.50 178 GLN A C 1
ATOM 1367 O O . GLN A 1 178 ? -26.124 2.207 22.023 1.00 74.50 178 GLN A O 1
ATOM 1372 N N . ARG A 1 179 ? -24.778 2.650 20.281 1.00 72.25 179 ARG A N 1
ATOM 1373 C CA . ARG A 1 179 ? -23.696 1.750 20.709 1.00 72.25 179 ARG A CA 1
ATOM 1374 C C . ARG A 1 179 ? -23.160 2.125 22.089 1.00 72.25 179 ARG A C 1
ATOM 1376 O O . ARG A 1 179 ? -22.937 1.252 22.915 1.00 72.25 179 ARG A O 1
ATOM 1383 N N . HIS A 1 180 ? -23.003 3.419 22.365 1.00 68.69 180 HIS A N 1
ATOM 1384 C CA . HIS A 1 180 ? -22.529 3.871 23.672 1.00 68.69 180 HIS A CA 1
ATOM 1385 C C . HIS A 1 180 ? -23.548 3.610 24.792 1.00 68.69 180 HIS A C 1
ATOM 1387 O O . HIS A 1 180 ? -23.168 3.278 25.910 1.00 68.69 180 HIS A O 1
ATOM 1393 N N . ILE A 1 181 ? -24.849 3.720 24.495 1.00 74.44 181 ILE A N 1
ATOM 1394 C CA . ILE A 1 181 ? -25.917 3.327 25.425 1.00 74.44 181 ILE A CA 1
ATOM 1395 C C . ILE A 1 181 ? -25.852 1.821 25.695 1.00 74.44 181 ILE A C 1
ATOM 1397 O O . ILE A 1 181 ? -25.859 1.420 26.853 1.00 74.44 181 ILE A O 1
ATOM 1401 N N . GLU A 1 182 ? -25.720 1.000 24.655 1.00 81.62 182 GLU A N 1
ATOM 1402 C CA . GLU A 1 182 ? -25.629 -0.460 24.780 1.00 81.62 182 GLU A CA 1
ATOM 1403 C C . GLU A 1 182 ? -24.381 -0.900 25.560 1.00 81.62 182 GLU A C 1
ATOM 1405 O O . GLU A 1 182 ? -24.469 -1.782 26.412 1.00 81.62 182 GLU A O 1
ATOM 1410 N N . GLU A 1 183 ? -23.238 -0.243 25.348 1.00 80.38 183 GLU A N 1
ATOM 1411 C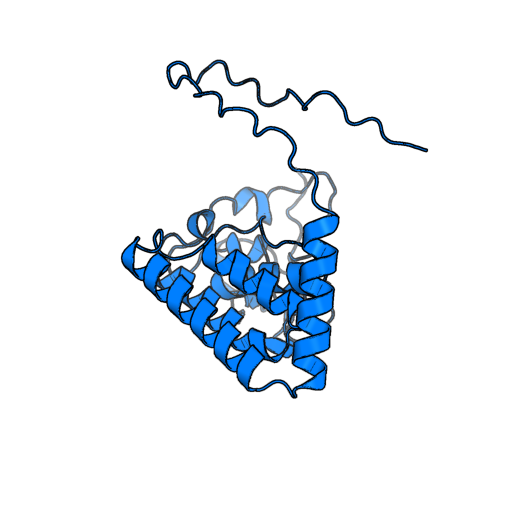 CA . GLU A 1 183 ? -22.015 -0.443 26.137 1.00 80.38 183 GLU A CA 1
ATOM 1412 C C . GLU A 1 183 ? -22.244 -0.126 27.624 1.00 80.38 183 GLU A C 1
ATOM 1414 O O . GLU A 1 183 ? -21.849 -0.907 28.487 1.00 80.38 183 GLU A O 1
ATOM 1419 N N . ILE A 1 184 ? -22.917 0.987 27.938 1.00 73.25 184 ILE A N 1
ATOM 1420 C CA . ILE A 1 184 ? -23.243 1.387 29.318 1.00 73.25 184 ILE A CA 1
ATOM 1421 C C . ILE A 1 184 ? -24.248 0.421 29.960 1.00 73.25 184 ILE A C 1
ATOM 1423 O O . ILE A 1 184 ? -24.142 0.109 31.148 1.00 73.25 184 ILE A O 1
ATOM 1427 N N . GLU A 1 185 ? -25.233 -0.058 29.205 1.00 79.94 185 GLU A N 1
ATOM 1428 C CA . GLU A 1 185 ? -26.232 -1.014 29.688 1.00 79.94 185 GLU A CA 1
ATOM 1429 C C . GLU A 1 185 ? -25.630 -2.404 29.933 1.00 79.94 185 GLU A C 1
ATOM 1431 O O . GLU A 1 185 ? -26.022 -3.074 30.893 1.00 79.94 185 GLU A O 1
ATOM 1436 N N . ALA A 1 186 ? -24.641 -2.801 29.127 1.00 82.12 186 ALA A N 1
ATOM 1437 C CA . ALA A 1 186 ? -23.899 -4.050 29.274 1.00 82.12 186 ALA A CA 1
ATOM 1438 C C . ALA A 1 186 ? -22.910 -4.047 30.457 1.00 82.12 186 ALA A C 1
ATOM 1440 O O . ALA A 1 186 ? -22.509 -5.116 30.919 1.00 82.12 186 ALA A O 1
ATOM 1441 N N . MET A 1 187 ? -22.534 -2.874 30.977 1.00 86.56 187 MET A N 1
ATOM 1442 C CA . MET A 1 187 ? -21.675 -2.750 32.158 1.00 86.56 187 MET A CA 1
ATOM 1443 C C . MET A 1 187 ? -22.391 -3.184 33.440 1.00 86.56 187 MET A C 1
ATOM 1445 O O . MET A 1 187 ? -23.567 -2.865 33.681 1.00 86.56 187 MET A O 1
ATOM 1449 N N . SER A 1 188 ? -21.643 -3.829 34.335 1.00 87.00 188 SER A N 1
ATOM 1450 C CA . SER A 1 188 ? -22.096 -4.084 35.701 1.00 87.00 188 SER A CA 1
ATOM 1451 C C . SER A 1 188 ? -22.325 -2.767 36.467 1.00 87.00 188 SER A C 1
ATOM 1453 O O . SER A 1 188 ? -21.741 -1.733 36.125 1.00 87.00 188 SER A O 1
ATOM 1455 N N . PRO A 1 189 ? -23.156 -2.764 37.529 1.00 85.38 189 PRO A N 1
ATOM 1456 C CA . PRO A 1 189 ? -23.405 -1.559 38.326 1.00 85.38 189 PRO A CA 1
ATOM 1457 C C . PRO A 1 189 ? -22.120 -0.893 38.848 1.00 85.38 189 PRO A C 1
ATOM 1459 O O . PRO A 1 189 ? -21.996 0.326 38.799 1.00 85.38 189 PRO A O 1
ATOM 1462 N N . ALA A 1 190 ? -21.127 -1.693 39.251 1.00 84.06 190 ALA A N 1
ATOM 1463 C CA . ALA A 1 190 ? -19.839 -1.194 39.733 1.00 84.06 190 ALA A CA 1
ATOM 1464 C C . ALA A 1 190 ? -19.004 -0.509 38.631 1.00 84.06 190 ALA A C 1
ATOM 1466 O O . ALA A 1 190 ? -18.318 0.478 38.893 1.00 84.06 190 ALA A O 1
ATOM 1467 N N . GLU A 1 191 ? -19.071 -1.006 37.394 1.00 81.69 191 GLU A N 1
ATOM 1468 C CA . GLU A 1 191 ? -18.371 -0.420 36.243 1.00 81.69 191 GLU A CA 1
ATOM 1469 C C . GLU A 1 191 ? -19.023 0.891 35.790 1.00 81.69 191 GLU A C 1
ATOM 1471 O O . GLU A 1 191 ? -18.318 1.851 35.474 1.00 81.69 191 GLU A O 1
ATOM 1476 N N . ARG A 1 192 ? -20.360 0.968 35.840 1.00 78.94 192 ARG A N 1
ATOM 1477 C CA . ARG A 1 192 ? -21.115 2.202 35.573 1.00 78.94 192 ARG A CA 1
ATOM 1478 C C . ARG A 1 192 ? -20.788 3.312 36.566 1.00 78.94 192 ARG A C 1
ATOM 1480 O O . ARG A 1 192 ? -20.536 4.442 36.148 1.00 78.94 192 ARG A O 1
ATOM 1487 N N . ASP A 1 193 ? -20.739 2.994 37.856 1.00 80.00 193 ASP A N 1
ATOM 1488 C CA . ASP A 1 193 ? -20.401 3.972 38.895 1.00 80.00 193 ASP A CA 1
ATOM 1489 C C . ASP A 1 193 ? -18.960 4.485 38.735 1.00 80.00 193 ASP A C 1
ATOM 1491 O O . ASP A 1 193 ? -18.709 5.690 38.812 1.00 80.00 193 ASP A O 1
ATOM 1495 N N . ALA A 1 194 ? -18.016 3.598 38.403 1.00 79.75 194 ALA A N 1
ATOM 1496 C CA . ALA A 1 194 ? -16.634 3.979 38.119 1.00 79.75 194 ALA A CA 1
ATOM 1497 C C . ALA A 1 194 ? -16.504 4.860 36.860 1.00 79.75 194 ALA A C 1
ATOM 1499 O O . ALA A 1 194 ? -15.718 5.811 36.850 1.00 79.75 194 ALA A O 1
ATOM 1500 N N . ALA A 1 195 ? -17.274 4.578 35.803 1.00 72.31 195 ALA A N 1
ATOM 1501 C CA . ALA A 1 195 ? -17.306 5.394 34.590 1.00 72.31 195 ALA A CA 1
ATOM 1502 C C . ALA A 1 195 ? -17.888 6.795 34.857 1.00 72.31 195 ALA A C 1
ATOM 1504 O O . ALA A 1 195 ? -17.329 7.795 34.402 1.00 72.31 195 ALA A O 1
ATOM 1505 N N . MET A 1 196 ? -18.954 6.882 35.658 1.00 74.25 196 MET A N 1
ATOM 1506 C CA . MET A 1 196 ? -19.570 8.150 36.059 1.00 74.25 196 MET A CA 1
ATOM 1507 C C . MET A 1 196 ? -18.631 9.019 36.903 1.00 74.25 196 MET A C 1
ATOM 1509 O O . MET A 1 196 ? -18.566 10.230 36.686 1.00 74.25 196 MET A O 1
ATOM 1513 N N . GLU A 1 197 ? -17.865 8.427 37.822 1.00 78.56 197 GLU A N 1
ATOM 1514 C CA . GLU A 1 197 ? -16.871 9.166 38.613 1.00 78.56 197 GLU A CA 1
ATOM 1515 C C . GLU A 1 197 ? -15.696 9.669 37.759 1.00 78.56 197 GLU A C 1
ATOM 1517 O O . GLU A 1 197 ? -15.267 10.813 37.919 1.00 78.56 197 GLU A O 1
ATOM 1522 N N . ARG A 1 198 ? -15.240 8.894 36.763 1.00 77.00 198 ARG A N 1
ATOM 1523 C CA . ARG A 1 198 ? -14.241 9.364 35.780 1.00 77.00 198 ARG A CA 1
ATOM 1524 C C . ARG A 1 198 ? -14.754 10.544 34.951 1.00 77.00 198 ARG A C 1
ATOM 1526 O O . ARG A 1 198 ? -14.010 11.489 34.699 1.00 77.00 198 ARG A O 1
ATOM 1533 N N . MET A 1 199 ? -16.029 10.519 34.560 1.00 67.56 199 MET A N 1
ATOM 1534 C CA . MET A 1 199 ? -16.643 11.592 33.774 1.00 67.56 199 MET A CA 1
ATOM 1535 C C . MET A 1 199 ? -16.824 12.879 34.595 1.00 67.56 199 MET A C 1
ATOM 1537 O O . MET A 1 199 ? -16.568 13.973 34.093 1.00 67.56 199 MET A O 1
ATOM 1541 N N . LYS A 1 200 ? -17.198 12.761 35.878 1.00 70.62 200 LYS A N 1
ATOM 1542 C CA . LYS A 1 200 ? -17.253 13.897 36.816 1.00 70.62 200 LYS A CA 1
ATOM 1543 C C . LYS A 1 200 ? -15.871 14.504 37.068 1.00 70.62 200 LYS A C 1
ATOM 1545 O O . LYS A 1 200 ? -15.756 15.726 37.080 1.00 70.62 200 LYS A O 1
ATOM 1550 N N . ALA A 1 201 ? -14.838 13.674 37.225 1.00 66.94 201 ALA A N 1
ATOM 1551 C CA . ALA A 1 201 ? -13.460 14.136 37.390 1.00 66.94 201 ALA A CA 1
ATOM 1552 C C . ALA A 1 201 ? -12.953 14.886 36.142 1.00 66.94 201 ALA A C 1
ATOM 1554 O O . ALA A 1 201 ? -12.398 15.973 36.264 1.00 66.94 201 ALA A O 1
ATOM 1555 N N . SER A 1 202 ? -13.243 14.378 34.938 1.00 55.28 202 SER A N 1
ATOM 1556 C CA . SER A 1 202 ? -12.887 15.040 33.673 1.00 55.28 202 SER A CA 1
ATOM 1557 C C . SER A 1 202 ? -13.588 16.395 33.478 1.00 55.28 202 SER A C 1
ATOM 1559 O O . SER A 1 202 ? -12.971 17.346 33.001 1.00 55.28 202 SER A O 1
ATOM 1561 N N . LEU A 1 203 ? -14.853 16.525 33.895 1.00 52.06 203 LEU A N 1
ATOM 1562 C CA . LEU A 1 203 ? -15.603 17.786 33.810 1.00 52.06 203 LEU A CA 1
ATOM 1563 C C . LEU A 1 203 ? -15.081 18.875 34.761 1.00 52.06 203 LEU A C 1
ATOM 1565 O O . LEU A 1 203 ? -15.308 20.057 34.503 1.00 52.06 203 LEU A O 1
ATOM 1569 N N . LEU A 1 204 ? -14.369 18.501 35.827 1.00 51.91 204 LEU A N 1
ATOM 1570 C CA . LEU A 1 204 ? -13.765 19.435 36.783 1.00 51.91 204 LEU A CA 1
ATOM 1571 C C . LEU A 1 204 ? -12.387 19.960 36.337 1.00 51.91 204 LEU A C 1
ATOM 1573 O O . LEU A 1 204 ? -11.941 20.978 36.862 1.00 51.91 204 LEU A O 1
ATOM 1577 N N . GLU A 1 205 ? -11.740 19.332 35.349 1.00 46.91 205 GLU A N 1
ATOM 1578 C CA . GLU A 1 205 ? -10.383 19.690 34.901 1.00 46.91 205 GLU A CA 1
ATOM 1579 C C . GLU A 1 205 ? -10.326 20.479 33.582 1.00 46.91 205 GLU A C 1
ATOM 1581 O O . GLU A 1 205 ? -9.249 20.906 33.170 1.00 46.91 205 GLU A O 1
ATOM 1586 N N . THR A 1 206 ? -11.459 20.743 32.920 1.00 38.31 206 THR A N 1
ATOM 1587 C CA . THR A 1 206 ? -11.463 21.532 31.671 1.00 38.31 206 THR A CA 1
ATOM 1588 C C . THR A 1 206 ? -11.614 23.033 31.956 1.00 38.31 206 THR A C 1
ATOM 1590 O O . THR A 1 206 ? -12.699 23.463 32.360 1.00 38.31 206 THR A O 1
ATOM 1593 N N . PRO A 1 207 ? -10.605 23.891 31.694 1.00 40.25 207 PRO A N 1
ATOM 1594 C CA . PRO A 1 207 ? -10.800 25.331 31.762 1.00 40.25 207 PRO A CA 1
ATOM 1595 C C . PRO A 1 207 ? -11.698 25.753 30.597 1.00 40.25 207 PRO A C 1
ATOM 1597 O O . PRO A 1 207 ? -11.354 25.556 29.428 1.00 40.25 207 PRO A O 1
ATOM 1600 N N . ILE A 1 208 ? -12.832 26.389 30.893 1.00 43.00 208 ILE A N 1
ATOM 1601 C CA . ILE A 1 208 ? -13.607 27.132 29.893 1.00 43.00 208 ILE A CA 1
ATOM 1602 C C . ILE A 1 208 ? -12.820 28.412 29.576 1.00 43.00 208 ILE A C 1
ATOM 1604 O O . ILE A 1 208 ? -13.082 29.485 30.113 1.00 43.00 208 ILE A O 1
ATOM 1608 N N . GLY A 1 209 ? -11.798 28.287 28.731 1.00 40.31 209 GLY A N 1
ATOM 1609 C CA . GLY A 1 209 ? -11.118 29.429 28.130 1.00 40.31 209 GLY A CA 1
ATOM 1610 C C . GLY A 1 209 ? -12.019 30.099 27.081 1.00 40.31 209 GLY A C 1
ATOM 1611 O O . GLY A 1 209 ? -12.792 29.411 26.405 1.00 40.31 209 GLY A O 1
ATOM 1612 N N . PRO A 1 210 ? -11.956 31.432 26.913 1.00 37.41 210 PRO A N 1
ATOM 1613 C CA . PRO A 1 210 ? -12.807 32.133 25.962 1.00 37.41 210 PRO A CA 1
ATOM 1614 C C . PRO A 1 210 ? -12.517 31.664 24.531 1.00 37.41 210 PRO A C 1
ATOM 1616 O O . PRO A 1 210 ? -11.376 31.688 24.065 1.00 37.41 210 PRO A O 1
ATOM 1619 N N . ARG A 1 211 ? -13.568 31.260 23.808 1.00 37.41 211 ARG A N 1
ATOM 1620 C CA . ARG A 1 211 ? -13.484 30.954 22.375 1.00 37.41 211 ARG A CA 1
ATOM 1621 C C . ARG A 1 211 ? -13.085 32.225 21.622 1.00 37.41 211 ARG A C 1
ATOM 1623 O O . ARG A 1 211 ? -13.852 33.186 21.593 1.00 37.41 211 ARG A O 1
ATOM 1630 N N . LYS A 1 212 ? -11.904 32.237 20.994 1.00 32.47 212 LYS A N 1
ATOM 1631 C CA . LYS A 1 212 ? -11.540 33.299 20.044 1.00 32.47 212 LYS A CA 1
ATOM 1632 C C . LYS A 1 212 ? -12.498 33.242 18.841 1.00 32.47 212 LYS A C 1
ATOM 1634 O O . LYS A 1 212 ? -12.746 32.147 18.333 1.00 32.47 212 LYS A O 1
ATOM 1639 N N . PRO A 1 213 ? -13.043 34.376 18.372 1.00 33.75 213 PRO A N 1
ATOM 1640 C CA . PRO A 1 213 ? -13.896 34.390 17.190 1.00 33.75 213 PRO A CA 1
ATOM 1641 C C . PRO A 1 213 ? -13.079 34.076 15.927 1.00 33.75 213 PRO A C 1
ATOM 1643 O O . PRO A 1 213 ? -11.953 34.549 15.768 1.00 33.75 213 PRO A O 1
ATOM 1646 N N . TYR A 1 214 ? -13.662 33.284 15.024 1.00 31.38 214 TYR A N 1
ATOM 1647 C CA . TYR A 1 214 ? -13.090 32.959 13.716 1.00 31.38 214 TYR A CA 1
ATOM 1648 C C . TYR A 1 214 ? -12.878 34.237 12.886 1.00 31.38 214 TYR A C 1
ATOM 1650 O O . TYR A 1 214 ? -13.827 34.983 12.634 1.00 31.38 214 TYR A O 1
ATOM 1658 N N . LYS A 1 215 ? -11.642 34.484 12.428 1.00 35.81 215 LYS A N 1
ATOM 1659 C CA . LYS A 1 215 ? -11.364 35.497 11.398 1.00 35.81 215 LYS A CA 1
ATOM 1660 C C . LYS A 1 215 ? -11.866 34.969 10.051 1.00 35.81 215 LYS A C 1
ATOM 1662 O O . LYS A 1 215 ? -11.437 33.906 9.614 1.00 35.81 215 LYS A O 1
ATOM 1667 N N . LYS A 1 216 ? -12.753 35.716 9.387 1.00 36.81 216 LYS A N 1
ATOM 1668 C CA . LYS A 1 216 ? -13.077 35.497 7.969 1.00 36.81 216 LYS A CA 1
ATOM 1669 C C . LYS A 1 216 ? -11.824 35.799 7.142 1.00 36.81 216 LYS A C 1
ATOM 1671 O O . LYS A 1 216 ? -11.308 36.911 7.222 1.00 36.81 216 LYS A O 1
ATOM 1676 N N . VAL A 1 217 ? -11.333 34.824 6.383 1.00 37.00 217 VAL A N 1
ATOM 1677 C CA . VAL A 1 217 ? -10.279 35.041 5.382 1.00 37.00 217 VAL A CA 1
ATOM 1678 C C . VAL A 1 217 ? -10.938 35.652 4.147 1.00 37.00 217 VAL A C 1
ATOM 1680 O O . VAL A 1 217 ? -11.936 35.127 3.656 1.00 37.00 217 VAL A O 1
ATOM 1683 N N . ASN A 1 218 ? -10.425 36.800 3.703 1.00 33.12 218 ASN A N 1
ATOM 1684 C CA . ASN A 1 218 ? -10.943 37.541 2.557 1.00 33.12 218 ASN A CA 1
ATOM 1685 C C . ASN A 1 218 ? -10.356 36.932 1.271 1.00 33.12 218 ASN A C 1
ATOM 1687 O O . ASN A 1 218 ? -9.147 36.998 1.055 1.00 33.12 218 ASN A O 1
ATOM 1691 N N . ILE A 1 219 ? -11.200 36.292 0.461 1.00 38.78 219 ILE A N 1
ATOM 1692 C CA . ILE A 1 219 ? -10.824 35.571 -0.764 1.00 38.78 219 ILE A CA 1
ATOM 1693 C C . ILE A 1 219 ? -10.855 36.558 -1.934 1.00 38.78 219 ILE A C 1
ATOM 1695 O O . ILE A 1 219 ? -11.804 36.553 -2.705 1.00 38.78 219 ILE A O 1
ATOM 1699 N N . GLU A 1 220 ? -9.867 37.444 -2.055 1.00 34.56 220 GLU A N 1
ATOM 1700 C CA . GLU A 1 220 ? -9.803 38.340 -3.227 1.00 34.56 220 GLU A CA 1
ATOM 1701 C C . GLU A 1 220 ? -8.402 38.542 -3.825 1.00 34.56 220 GLU A C 1
ATOM 1703 O O . GLU A 1 220 ? -8.273 39.299 -4.781 1.00 34.56 220 GLU A O 1
ATOM 1708 N N . ASN A 1 221 ? -7.343 37.858 -3.364 1.00 37.53 221 ASN A N 1
ATOM 1709 C CA . ASN A 1 221 ? -6.057 37.951 -4.070 1.00 37.53 221 ASN A CA 1
ATOM 1710 C C . ASN A 1 221 ? -5.131 36.728 -3.865 1.00 37.53 221 ASN A C 1
ATOM 1712 O O . ASN A 1 221 ? -4.463 36.646 -2.833 1.00 37.53 221 ASN A O 1
ATOM 1716 N N . PRO A 1 222 ? -5.083 35.767 -4.808 1.00 40.84 222 PRO A N 1
ATOM 1717 C CA . PRO A 1 222 ? -4.319 34.524 -4.658 1.00 40.84 222 PRO A CA 1
ATOM 1718 C C . PRO A 1 222 ? -2.802 34.664 -4.890 1.00 40.84 222 PRO A C 1
ATOM 1720 O O . PRO A 1 222 ? -2.076 33.701 -4.668 1.00 40.84 222 PRO A O 1
ATOM 1723 N N . GLU A 1 223 ? -2.295 35.834 -5.289 1.00 39.69 223 GLU A N 1
ATOM 1724 C CA . GLU A 1 223 ? -0.879 36.003 -5.671 1.00 39.69 223 GLU A CA 1
ATOM 1725 C C . GLU A 1 223 ? 0.047 36.498 -4.540 1.00 39.69 223 GLU A C 1
ATOM 1727 O O . GLU A 1 223 ? 1.248 36.624 -4.746 1.00 39.69 223 GLU A O 1
ATOM 1732 N N . ASN A 1 224 ? -0.472 36.727 -3.325 1.00 40.44 224 ASN A N 1
ATOM 1733 C CA . ASN A 1 224 ? 0.315 37.184 -2.163 1.00 40.44 224 ASN A CA 1
ATOM 1734 C C . ASN A 1 224 ? 0.336 36.187 -0.985 1.00 40.44 224 ASN A C 1
ATOM 1736 O O . ASN A 1 224 ? 0.614 36.573 0.151 1.00 40.44 224 ASN A O 1
ATOM 1740 N N . ALA A 1 225 ? 0.032 34.908 -1.222 1.00 38.22 225 ALA A N 1
ATOM 1741 C CA . ALA A 1 225 ? 0.194 33.875 -0.202 1.00 38.22 225 ALA A CA 1
ATOM 1742 C C . ALA A 1 225 ? 1.684 33.502 -0.071 1.00 38.22 225 ALA A C 1
ATOM 1744 O O . ALA A 1 225 ? 2.196 32.654 -0.796 1.00 38.22 225 ALA A O 1
ATOM 1745 N N . ASP A 1 226 ? 2.381 34.184 0.836 1.00 37.34 226 ASP A N 1
ATOM 1746 C CA . ASP A 1 226 ? 3.718 33.825 1.313 1.00 37.34 226 ASP A CA 1
ATOM 1747 C C . ASP A 1 226 ? 3.615 32.550 2.172 1.00 37.34 226 ASP A C 1
ATOM 1749 O O . ASP A 1 226 ? 3.161 32.585 3.318 1.00 37.34 226 ASP A O 1
ATOM 1753 N N . TRP A 1 227 ? 3.957 31.401 1.584 1.00 42.78 227 TRP A N 1
ATOM 1754 C CA . TRP A 1 227 ? 3.817 30.079 2.210 1.00 42.78 227 TRP A CA 1
ATOM 1755 C C . TRP A 1 227 ? 4.908 29.757 3.247 1.00 42.78 227 TRP A C 1
ATOM 1757 O O . TRP A 1 227 ? 4.838 28.701 3.873 1.00 42.78 227 TRP A O 1
ATOM 1767 N N . ASP A 1 228 ? 5.876 30.655 3.474 1.00 36.59 228 ASP A N 1
ATOM 1768 C CA . ASP A 1 228 ? 7.031 30.412 4.352 1.00 36.59 228 ASP A CA 1
ATOM 1769 C C . ASP A 1 228 ? 6.962 31.104 5.729 1.00 36.59 228 ASP A C 1
ATOM 1771 O O . ASP A 1 228 ? 7.913 31.044 6.517 1.00 36.59 228 ASP A O 1
ATOM 1775 N N . GLN A 1 229 ? 5.822 31.689 6.110 1.00 35.03 229 GLN A N 1
ATOM 1776 C CA . GLN A 1 229 ? 5.651 32.209 7.471 1.00 35.03 229 GLN A CA 1
ATOM 1777 C C . GLN A 1 229 ? 5.274 31.094 8.454 1.00 35.03 229 GLN A C 1
ATOM 1779 O O . GLN A 1 229 ? 4.114 30.704 8.601 1.00 35.03 229 GLN A O 1
ATOM 1784 N N . LYS A 1 230 ? 6.283 30.589 9.173 1.00 38.00 230 LYS A N 1
ATOM 1785 C CA . LYS A 1 230 ? 6.079 29.779 10.382 1.00 38.00 230 LYS A CA 1
ATOM 1786 C C . LYS A 1 230 ? 5.279 30.588 11.415 1.00 38.00 230 LYS A C 1
ATOM 1788 O O . LYS A 1 230 ? 5.550 31.775 11.577 1.00 38.00 230 LYS A O 1
ATOM 1793 N N . PRO A 1 231 ? 4.343 29.973 12.156 1.00 34.28 231 PRO A N 1
ATOM 1794 C CA . PRO A 1 231 ? 3.702 30.652 13.272 1.00 34.28 231 PRO A CA 1
ATOM 1795 C C . PRO A 1 231 ? 4.743 30.963 14.355 1.00 34.28 231 PRO A C 1
ATOM 1797 O O . PRO A 1 231 ? 5.464 30.071 14.807 1.00 34.28 231 PRO A O 1
ATOM 1800 N N . ASP A 1 232 ? 4.807 32.229 14.762 1.00 36.94 232 ASP A N 1
ATOM 1801 C CA . ASP A 1 232 ? 5.612 32.685 15.893 1.00 36.94 232 ASP A CA 1
ATOM 1802 C C . ASP A 1 232 ? 5.310 31.837 17.143 1.00 36.94 232 ASP A C 1
ATOM 1804 O O . ASP A 1 232 ? 4.152 31.726 17.558 1.00 36.94 232 ASP A O 1
ATOM 1808 N N . GLY A 1 233 ? 6.352 31.264 17.762 1.00 41.47 233 GLY A N 1
ATOM 1809 C CA . GLY A 1 233 ? 6.270 30.742 19.134 1.00 41.47 233 GLY A CA 1
ATOM 1810 C C . GLY A 1 233 ? 6.724 29.304 19.416 1.00 41.47 233 GLY A C 1
ATOM 1811 O O . GLY A 1 233 ? 6.328 28.774 20.450 1.00 41.47 233 GLY A O 1
ATOM 1812 N N . PHE A 1 234 ? 7.546 28.659 18.580 1.00 30.11 234 PHE A N 1
ATOM 1813 C CA . PHE A 1 234 ? 8.165 27.369 18.937 1.00 30.11 234 PHE A CA 1
ATOM 1814 C C . PHE A 1 234 ? 9.677 27.525 19.167 1.00 30.11 234 PHE A C 1
ATOM 1816 O O . PHE A 1 234 ? 10.464 27.454 18.224 1.00 30.11 234 PHE A O 1
ATOM 1823 N N . GLU A 1 235 ? 10.085 27.743 20.419 1.00 34.50 235 GLU A N 1
ATOM 1824 C CA . GLU A 1 235 ? 11.477 27.536 20.836 1.00 34.50 235 GLU A CA 1
ATOM 1825 C C . GLU A 1 235 ? 11.682 26.065 21.247 1.00 34.50 235 GLU A C 1
ATOM 1827 O O . GLU A 1 235 ? 10.893 25.538 22.037 1.00 34.50 235 GLU A O 1
ATOM 1832 N N . PRO A 1 236 ? 12.718 25.373 20.738 1.00 35.44 236 PRO A N 1
ATOM 1833 C CA . PRO A 1 236 ? 13.053 24.023 21.170 1.00 35.44 236 PRO A CA 1
ATOM 1834 C C . PRO A 1 236 ? 13.835 24.068 22.491 1.00 35.44 236 PRO A C 1
ATOM 1836 O O . PRO A 1 236 ? 14.955 24.572 22.545 1.00 35.44 236 PRO A O 1
ATOM 1839 N N . GLY A 1 237 ? 13.237 23.539 23.560 1.00 41.34 237 GLY A N 1
ATOM 1840 C CA . GLY A 1 237 ? 13.889 23.391 24.861 1.00 41.34 237 GLY A CA 1
ATOM 1841 C C . GLY A 1 237 ? 14.944 22.280 24.866 1.00 41.34 237 GLY A C 1
ATOM 1842 O O . GLY A 1 237 ? 14.694 21.180 24.368 1.00 41.34 237 GLY A O 1
ATOM 1843 N N . HIS A 1 238 ? 16.105 22.617 25.430 1.00 37.41 238 HIS A N 1
ATOM 1844 C CA . HIS A 1 238 ? 17.174 21.719 25.869 1.00 37.41 238 HIS A CA 1
ATOM 1845 C C . HIS A 1 238 ? 16.799 20.944 27.136 1.00 37.41 238 HIS A C 1
ATOM 1847 O O . HIS A 1 238 ? 16.040 21.502 27.961 1.00 37.41 238 HIS A O 1
#

Organism: NCBI:txid364197

Secondary structure (DSSP, 8-state):
-PPPPPBPP-EETTEEEE-HHHHHTSPPTTS---TTHHHHHTSPPTTS---TTSEEETTSSS--HHHHTTTTEEE-HHHHHHHT--BSSSS-EEE-HHHHHHHHHHHHHHTT---TT--GGGT--SHHHHHHHHHHHHHHGGGS-HHHHHHHHHHHHHS-SSPPPHHHHHHHHHHHHHHHHHHHHHS-HHHHHHHHHHHHHHHHH------PPPPPP--S-GGG--TT-PPS------

Foldseek 3Di:
DDFWDAAEDADVVVHKAQAALQLLLQQDPVRWHVPCVCVQTGNQDPVNDHDQGRMEDDPGLQHCCVQQPCPQKDWCQVSCVVVVRHHPDNTHIHGHPLRRLLSLLLSQLVVVHASVVDACCNTPVDPVSVVSNVVSVVSNLVVDDPSSNVSVVVNCQVNPPDNPPPVRVVVVVVVVVVVVVVVLVPDDPVVNVVVVVVVVVVVVPDDPDDDDDDDDDDPDDPPPPPVPDDDPDDDDDD